Protein AF-T0HPG0-F1 (afdb_monomer_lite)

Secondary structure (DSSP, 8-state):
---HHHHHHHHHHHHHHHHHHHHHHHHHHHHHHTTHHHHHHHT-TTS-SPPPHHHHHHHHHHHHHHH-TT-SEEEEE---TT-SSEEEEEEPPPPTT-SSPPPGGGGEEEE-TTS-B-------HHHHHHHHHHH-TTS-HHHHHHHHHHHHHHHHHHHHHHHHH-TTHHHHHT---TT-THHHHHHHHHHHHHHHHHHHHHHHHHHHHHTHHHH-THHHHHH-SSHHHHHHHHS-PSP-PPP-SSPPPPPPHHHHHHHHHHH-

Sequence (264 aa):
MSGFRQSQSSLHTWSGLIVGWVLFTIFLMGTVSYWRADLNRWMRPELSGPSQPEQAVAGAQAYLRRTAPDARSWFISVPGAHEIGAQLFWQPQPVEGEARPRRRRDTQALVDADGQPLHARDTRGGEFFYRFHFDLHYVPVIWARWFVGFCAMAMLVAIISGVITHKKIFKDFFTFRRGKGQRTWLDGHNATAVLALPFHLMITYTGLVTLMTLYMPWAAVANYEQTDKLFDALFPSAGEVARTGAPAPLVDIVPLMRDASARW

InterPro domains:
  IPR005625 PepSY-associated TM protein [PF03929] (10-235)
  IPR005625 PepSY-associated TM protein [PTHR34219] (1-263)

Foldseek 3Di:
DPDPVNVVVVCCVVVCVVLVVVVVLLVVLVVLLVCQLVQVCVLFVVQDDAADQLLLLQLQVVLCCVPPVQFPDKDWARDDRSHRHIKIFTHRPDDPPPPDRDDRVVGIFGAHSNNDGDDTPDDCGSVVSVCCSQQNPPDHRLVSNVVSLVSLVVLLCVLVVVVVVCPCLVVLLVDQDPDDPPVNVVSVCSVVCVVCSVVSNVVSVVSCVVCVCSVPVVVCVVVDVDNVVVVCVVPPDDDPDPPPPDDDPDDSCSVVVVVVVVVD

pLDDT: mean 84.14, std 9.34, range [50.75, 96.0]

Organism: NCBI:txid1114964

Structure (mmCIF, N/CA/C/O backbone):
data_AF-T0HPG0-F1
#
_entry.id   AF-T0HPG0-F1
#
loop_
_atom_site.group_PDB
_atom_site.id
_atom_site.type_symbol
_atom_site.label_atom_id
_atom_site.label_alt_id
_atom_site.label_comp_id
_atom_site.label_asym_id
_atom_site.label_entity_id
_atom_site.label_seq_id
_atom_site.pdbx_PDB_ins_code
_atom_site.Cartn_x
_atom_site.Cartn_y
_atom_site.Cartn_z
_atom_site.occupancy
_atom_site.B_iso_or_equiv
_atom_site.auth_seq_id
_atom_site.auth_comp_id
_atom_site.auth_asym_id
_atom_site.auth_atom_id
_atom_site.pdbx_PDB_model_num
ATOM 1 N N . MET A 1 1 ? -42.042 1.098 22.648 1.00 50.75 1 MET A N 1
ATOM 2 C CA . MET A 1 1 ? -41.227 1.918 21.725 1.00 50.75 1 MET A CA 1
ATOM 3 C C . MET A 1 1 ? -39.813 1.963 22.281 1.00 50.75 1 MET A C 1
ATOM 5 O O . MET A 1 1 ? -39.629 2.492 23.368 1.00 50.75 1 MET A O 1
ATOM 9 N N . SER A 1 2 ? -38.839 1.327 21.629 1.00 59.84 2 SER A N 1
ATOM 10 C CA . SER A 1 2 ? -37.435 1.410 22.056 1.00 59.84 2 SER A CA 1
ATOM 11 C C . SER A 1 2 ? -36.980 2.871 22.019 1.00 59.84 2 SER A C 1
ATOM 13 O O . SER A 1 2 ? -37.113 3.526 20.986 1.00 59.84 2 SER A O 1
ATOM 15 N N . GLY A 1 3 ? -36.482 3.399 23.138 1.00 84.06 3 GLY A N 1
ATOM 16 C CA . GLY A 1 3 ? -36.039 4.792 23.222 1.00 84.06 3 GLY A CA 1
ATOM 17 C C . GLY A 1 3 ? -34.844 5.071 22.303 1.00 84.06 3 GLY A C 1
ATOM 18 O O . GLY A 1 3 ? -34.018 4.191 22.065 1.00 84.06 3 GLY A O 1
ATOM 19 N N . PHE A 1 4 ? -34.713 6.313 21.826 1.00 85.44 4 PHE A N 1
ATOM 20 C CA . PHE A 1 4 ? -33.643 6.770 20.921 1.00 85.44 4 PHE A CA 1
ATOM 21 C C . PHE A 1 4 ? -32.231 6.308 21.339 1.00 85.44 4 PHE A C 1
ATOM 23 O O . PHE A 1 4 ? -31.435 5.893 20.500 1.00 85.44 4 PHE A O 1
ATOM 30 N N . ARG A 1 5 ? -31.942 6.276 22.649 1.00 82.81 5 ARG A N 1
ATOM 31 C CA . ARG A 1 5 ? -30.661 5.795 23.204 1.00 82.81 5 ARG A CA 1
ATOM 32 C C . ARG A 1 5 ? -30.404 4.306 22.937 1.00 82.81 5 ARG A C 1
ATOM 34 O O . ARG A 1 5 ? -29.275 3.932 22.645 1.00 82.81 5 ARG A O 1
ATOM 41 N N . GLN A 1 6 ? -31.437 3.467 23.008 1.00 82.50 6 GLN A N 1
ATOM 42 C CA . GLN A 1 6 ? -31.329 2.035 22.719 1.00 82.50 6 GLN A CA 1
ATOM 43 C C . GLN A 1 6 ? -31.109 1.796 21.222 1.00 82.50 6 GLN A C 1
ATOM 45 O O . GLN A 1 6 ? -30.279 0.970 20.849 1.00 82.50 6 GLN A O 1
ATOM 50 N N . SER A 1 7 ? -31.786 2.574 20.370 1.00 86.56 7 SER A N 1
ATOM 51 C CA . SER A 1 7 ? -31.564 2.543 18.920 1.00 86.56 7 SER A CA 1
ATOM 52 C C . SER A 1 7 ? -30.138 2.963 18.552 1.00 86.56 7 SER A C 1
ATOM 54 O O . SER A 1 7 ? -29.496 2.283 17.760 1.00 86.56 7 SER A O 1
ATOM 56 N N . GLN A 1 8 ? -29.618 4.040 19.152 1.00 88.50 8 GLN A N 1
ATOM 57 C CA . GLN A 1 8 ? -28.244 4.507 18.931 1.00 88.50 8 GLN A CA 1
ATOM 58 C C . GLN A 1 8 ? -27.197 3.499 19.412 1.00 88.50 8 GLN A C 1
ATOM 60 O O . GLN A 1 8 ? -26.241 3.219 18.696 1.00 88.50 8 GLN A O 1
ATOM 65 N N . SER A 1 9 ? -27.397 2.895 20.588 1.00 85.19 9 SER A N 1
ATOM 66 C CA . SER A 1 9 ? -26.509 1.835 21.078 1.00 85.19 9 SER A CA 1
ATOM 67 C C . SER A 1 9 ? -26.494 0.636 20.132 1.00 85.19 9 SER A C 1
ATOM 69 O O . SER A 1 9 ? -25.424 0.132 19.815 1.00 85.19 9 SER A O 1
ATOM 71 N N . SER A 1 10 ? -27.665 0.200 19.662 1.00 89.19 10 SER A N 1
ATOM 72 C CA . SER A 1 10 ? -27.771 -0.909 18.711 1.00 89.19 10 SER A CA 1
ATOM 73 C C . SER A 1 10 ? -27.059 -0.579 17.397 1.00 89.19 10 SER A C 1
ATOM 75 O O . SER A 1 10 ? -26.220 -1.350 16.936 1.00 89.19 10 SER A O 1
ATOM 77 N N . LEU A 1 11 ? -27.316 0.606 16.834 1.00 88.94 11 LEU A N 1
ATOM 78 C CA . LEU A 1 11 ? -26.686 1.059 15.595 1.00 88.94 11 LEU A CA 1
ATOM 79 C C . LEU A 1 11 ? -25.165 1.151 15.732 1.00 88.94 11 LEU A C 1
ATOM 81 O O . LEU A 1 11 ? -24.453 0.715 14.833 1.00 88.94 11 LEU A O 1
ATOM 85 N N . HIS A 1 12 ? -24.653 1.658 16.853 1.00 85.81 12 HIS A N 1
ATOM 86 C CA . HIS A 1 12 ? -23.216 1.713 17.113 1.00 85.81 12 HIS A CA 1
ATOM 87 C C . HIS A 1 12 ? -22.597 0.312 17.207 1.00 85.81 12 HIS A C 1
ATOM 89 O O . HIS A 1 12 ? -21.578 0.051 16.575 1.00 85.81 12 HIS A O 1
ATOM 95 N N . THR A 1 13 ? -23.233 -0.614 17.933 1.00 87.31 13 THR A N 1
ATOM 96 C CA . THR A 1 13 ? -22.741 -1.992 18.055 1.00 87.31 13 THR A CA 1
ATOM 97 C C . THR A 1 13 ? -22.718 -2.703 16.704 1.00 87.31 13 THR A C 1
ATOM 99 O O . THR A 1 13 ? -21.700 -3.288 16.346 1.00 87.31 13 THR A O 1
ATOM 102 N N . TRP A 1 14 ? -23.800 -2.631 15.928 1.00 92.06 14 TRP A N 1
ATOM 103 C CA . TRP A 1 14 ? -23.877 -3.307 14.632 1.00 92.06 14 TRP A CA 1
ATOM 104 C C . TRP A 1 14 ? -22.996 -2.653 13.569 1.00 92.06 14 TRP A C 1
ATOM 106 O O . TRP A 1 14 ? -22.331 -3.366 12.821 1.00 92.06 14 TRP A O 1
ATOM 116 N N . SER A 1 15 ? -22.934 -1.319 13.520 1.00 88.81 15 SER A N 1
ATOM 117 C CA . SER A 1 15 ? -22.044 -0.627 12.579 1.00 88.81 15 SER A CA 1
ATOM 118 C C . SER A 1 15 ? -20.576 -0.900 12.902 1.00 88.81 15 SER A C 1
ATOM 120 O O . SER A 1 15 ? -19.822 -1.266 12.003 1.00 88.81 15 SER A O 1
ATOM 122 N N . GLY A 1 16 ? -20.187 -0.840 14.180 1.00 88.00 16 GLY A N 1
ATOM 123 C CA . GLY A 1 16 ? -18.846 -1.205 14.633 1.00 88.00 16 GLY A CA 1
ATOM 124 C C . GLY A 1 16 ? -18.500 -2.665 14.343 1.00 88.00 16 GLY A C 1
ATOM 125 O O . GLY A 1 16 ? -17.393 -2.946 13.895 1.00 88.00 16 GLY A O 1
ATOM 126 N N . LEU A 1 17 ? -19.447 -3.592 14.523 1.00 91.88 17 LEU A N 1
ATOM 127 C CA . LEU A 1 17 ? -19.239 -5.011 14.229 1.00 91.88 17 LEU A CA 1
ATOM 128 C C . LEU A 1 17 ? -19.023 -5.259 12.731 1.00 91.88 17 LEU A C 1
ATOM 130 O O . LEU A 1 17 ? -18.061 -5.923 12.356 1.00 91.88 17 LEU A O 1
ATOM 134 N N . ILE A 1 18 ? -19.890 -4.717 11.872 1.00 93.12 18 ILE A N 1
ATOM 135 C CA . ILE A 1 18 ? -19.805 -4.911 10.416 1.00 93.12 18 ILE A CA 1
ATOM 136 C C . ILE A 1 18 ? -18.529 -4.269 9.865 1.00 93.12 18 ILE A C 1
ATOM 138 O O . ILE A 1 18 ? -17.749 -4.935 9.184 1.00 93.12 18 ILE A O 1
ATOM 142 N N . VAL A 1 19 ? -18.283 -2.996 10.189 1.00 93.25 19 VAL A N 1
ATOM 143 C CA . VAL A 1 19 ? -17.078 -2.282 9.742 1.00 93.25 19 VAL A CA 1
ATOM 144 C C . VAL A 1 19 ? -15.823 -2.938 10.320 1.00 93.25 19 VAL A C 1
ATOM 146 O O . VAL A 1 19 ? -14.837 -3.099 9.607 1.00 93.25 19 VAL A O 1
ATOM 149 N N . GLY A 1 20 ? -15.873 -3.396 11.572 1.00 92.94 20 GLY A N 1
ATOM 150 C CA . GLY A 1 20 ? -14.789 -4.129 12.219 1.00 92.94 20 GLY A CA 1
ATOM 151 C C . GLY A 1 20 ? -14.420 -5.424 11.494 1.00 92.94 20 GLY A C 1
ATOM 152 O O . GLY A 1 20 ? -13.238 -5.673 11.282 1.00 92.94 20 GLY A O 1
ATOM 153 N N . TRP A 1 21 ? -15.396 -6.218 11.043 1.00 94.44 21 TRP A N 1
ATOM 154 C CA . TRP A 1 21 ? -15.135 -7.437 10.260 1.00 94.44 21 TRP A CA 1
ATOM 155 C C . TRP A 1 21 ? -14.518 -7.152 8.891 1.00 94.44 21 TRP A C 1
ATOM 157 O O . TRP A 1 21 ? -13.625 -7.877 8.438 1.00 94.44 21 TRP A O 1
ATOM 167 N N . VAL A 1 22 ? -14.967 -6.080 8.241 1.00 93.75 22 VAL A N 1
ATOM 168 C CA . VAL A 1 22 ? -14.393 -5.621 6.973 1.00 93.75 22 VAL A CA 1
ATOM 169 C C . VAL A 1 22 ? -12.937 -5.201 7.178 1.00 93.75 22 VAL A C 1
ATOM 171 O O . VAL A 1 22 ? -12.054 -5.721 6.498 1.00 93.75 22 VAL A O 1
ATOM 174 N N . LEU A 1 23 ? -12.670 -4.337 8.162 1.00 93.56 23 LEU A N 1
ATOM 175 C CA . LEU A 1 23 ? -11.321 -3.888 8.515 1.00 93.56 23 LEU A CA 1
ATOM 176 C C . LEU A 1 23 ? -10.417 -5.050 8.922 1.00 93.56 23 LEU A C 1
ATOM 178 O O . LEU A 1 23 ? -9.278 -5.115 8.476 1.00 93.56 23 LEU A O 1
ATOM 182 N N . PHE A 1 24 ? -10.925 -6.000 9.708 1.00 93.94 24 PHE A N 1
ATOM 183 C CA . PHE A 1 24 ? -10.192 -7.210 10.071 1.00 93.94 24 PHE A CA 1
ATOM 184 C C . PHE A 1 24 ? -9.755 -7.991 8.831 1.00 93.94 24 PHE A C 1
ATOM 186 O O . PHE A 1 24 ? -8.587 -8.349 8.714 1.00 93.94 24 PHE A O 1
ATOM 193 N N . THR A 1 25 ? -10.667 -8.213 7.882 1.00 94.81 25 THR A N 1
ATOM 194 C CA . THR A 1 25 ? -10.351 -8.922 6.636 1.00 94.81 25 THR A CA 1
ATOM 195 C C . THR A 1 25 ? -9.308 -8.155 5.827 1.00 94.81 25 THR A C 1
ATOM 197 O O . THR A 1 25 ? -8.333 -8.741 5.366 1.00 94.81 25 THR A O 1
ATOM 200 N N . ILE A 1 26 ? -9.471 -6.839 5.689 1.00 94.38 26 ILE A N 1
ATOM 201 C CA . ILE A 1 26 ? -8.524 -5.970 4.982 1.00 94.38 26 ILE A CA 1
ATOM 202 C C . ILE A 1 26 ? -7.138 -6.050 5.621 1.00 94.38 26 ILE A C 1
ATOM 204 O O . ILE A 1 26 ? -6.158 -6.289 4.916 1.00 94.38 26 ILE A O 1
ATOM 208 N N . PHE A 1 27 ? -7.041 -5.904 6.942 1.00 94.12 27 PHE A N 1
ATOM 209 C CA . PHE A 1 27 ? -5.765 -5.973 7.645 1.00 94.12 27 PHE A CA 1
ATOM 210 C C . PHE A 1 27 ? -5.146 -7.357 7.579 1.00 94.12 27 PHE A C 1
ATOM 212 O O . PHE A 1 27 ? -3.958 -7.444 7.309 1.00 94.12 27 PHE A O 1
ATOM 219 N N . LEU A 1 28 ? -5.928 -8.427 7.718 1.00 95.25 28 LEU A N 1
ATOM 220 C CA . LEU A 1 28 ? -5.433 -9.792 7.563 1.00 95.25 28 LEU A CA 1
ATOM 221 C C . LEU A 1 28 ? -4.795 -9.994 6.182 1.00 95.25 28 LEU A C 1
ATOM 223 O O . LEU A 1 28 ? -3.674 -10.485 6.079 1.00 95.25 28 LEU A O 1
ATOM 227 N N . MET A 1 29 ? -5.476 -9.562 5.121 1.00 95.38 29 MET A N 1
ATOM 228 C CA . MET A 1 29 ? -4.980 -9.677 3.745 1.00 95.38 29 MET A CA 1
ATOM 229 C C . MET A 1 29 ? -3.747 -8.790 3.519 1.00 95.38 29 MET A C 1
ATOM 231 O O . MET A 1 29 ? -2.791 -9.212 2.869 1.00 95.38 29 MET A O 1
ATOM 235 N N . GLY A 1 30 ? -3.725 -7.602 4.127 1.00 93.38 30 GLY A N 1
ATOM 236 C CA . GLY A 1 30 ? -2.562 -6.713 4.146 1.00 93.38 30 GLY A CA 1
ATOM 237 C C . GLY A 1 30 ? -1.364 -7.326 4.873 1.00 93.38 30 GLY A C 1
ATOM 238 O O . GLY A 1 30 ? -0.253 -7.302 4.352 1.00 93.38 30 GLY A O 1
ATOM 239 N N . THR A 1 31 ? -1.573 -7.960 6.026 1.00 94.31 31 THR A N 1
ATOM 240 C CA . THR A 1 31 ? -0.525 -8.670 6.768 1.00 94.31 31 THR A CA 1
ATOM 241 C C . THR A 1 31 ? 0.054 -9.806 5.933 1.00 94.31 31 THR A C 1
ATOM 243 O O . THR A 1 31 ? 1.268 -9.900 5.797 1.00 94.31 31 THR A O 1
ATOM 246 N N . VAL A 1 32 ? -0.787 -10.620 5.289 1.00 95.44 32 VAL A N 1
ATOM 247 C CA . VAL A 1 32 ? -0.322 -11.696 4.396 1.00 95.44 32 VAL A CA 1
ATOM 248 C C . VAL A 1 32 ? 0.476 -11.136 3.210 1.00 95.44 32 VAL A C 1
ATOM 250 O O . VAL A 1 32 ? 1.426 -11.770 2.752 1.00 95.44 32 VAL A O 1
ATOM 253 N N . SER A 1 33 ? 0.155 -9.924 2.743 1.00 92.81 33 SER A N 1
ATOM 254 C CA . SER A 1 33 ? 0.856 -9.289 1.621 1.00 92.81 33 SER A CA 1
ATOM 255 C C . SER A 1 33 ? 2.328 -8.948 1.892 1.00 92.81 33 SER A C 1
ATOM 257 O O . SER A 1 33 ? 3.080 -8.785 0.931 1.00 92.81 33 SER A O 1
ATOM 259 N N . TYR A 1 34 ? 2.783 -8.927 3.152 1.00 91.31 34 TYR A N 1
ATOM 260 C CA . TYR A 1 34 ? 4.215 -8.803 3.465 1.00 91.31 34 TYR A CA 1
ATOM 261 C C . TYR A 1 34 ? 5.039 -9.965 2.896 1.00 91.31 34 TYR A C 1
ATOM 263 O O . TYR A 1 34 ? 6.164 -9.757 2.456 1.00 91.31 34 TYR A O 1
ATOM 271 N N . TRP A 1 35 ? 4.453 -11.163 2.806 1.00 91.69 35 TRP A N 1
ATOM 272 C CA . TRP A 1 35 ? 5.071 -12.345 2.193 1.00 91.69 35 TRP A CA 1
ATOM 273 C C . TRP A 1 35 ? 4.703 -12.498 0.715 1.00 91.69 35 TRP A C 1
ATOM 275 O O . TRP A 1 35 ? 4.731 -13.599 0.172 1.00 91.69 35 TRP A O 1
ATOM 285 N N . ARG A 1 36 ? 4.324 -11.411 0.028 1.00 90.19 36 ARG A N 1
ATOM 286 C CA . ARG A 1 36 ? 3.871 -11.461 -1.372 1.00 90.19 36 ARG A CA 1
ATOM 287 C C . ARG A 1 36 ? 4.875 -12.164 -2.288 1.00 90.19 36 ARG A C 1
ATOM 289 O O . ARG A 1 36 ? 4.462 -13.001 -3.089 1.00 90.19 36 ARG A O 1
ATOM 296 N N . ALA A 1 37 ? 6.161 -11.830 -2.181 1.00 84.69 37 ALA A N 1
ATOM 297 C CA . ALA A 1 37 ? 7.214 -12.432 -3.001 1.00 84.69 37 ALA A CA 1
ATOM 298 C C . ALA A 1 37 ? 7.383 -13.929 -2.694 1.00 84.69 37 ALA A C 1
ATOM 300 O O . ALA A 1 37 ? 7.370 -14.749 -3.613 1.00 84.69 37 ALA A O 1
ATOM 301 N N . ASP A 1 38 ? 7.425 -14.294 -1.412 1.00 88.12 38 ASP A N 1
ATOM 302 C CA . ASP A 1 38 ? 7.561 -15.686 -0.977 1.00 88.12 38 ASP A CA 1
ATOM 303 C C . ASP A 1 38 ? 6.355 -16.538 -1.375 1.00 88.12 38 ASP A C 1
ATOM 305 O O . ASP A 1 38 ? 6.520 -17.655 -1.857 1.00 88.12 38 ASP A O 1
ATOM 309 N N . LEU A 1 39 ? 5.137 -16.004 -1.254 1.00 90.25 39 LEU A N 1
ATOM 310 C CA . LEU A 1 39 ? 3.911 -16.671 -1.695 1.00 90.25 39 LEU A CA 1
ATOM 311 C C . LEU A 1 39 ? 3.882 -16.844 -3.216 1.00 90.25 39 LEU A C 1
ATOM 313 O O . LEU A 1 39 ? 3.484 -17.899 -3.710 1.00 90.25 39 LEU A O 1
ATOM 317 N N . ASN A 1 40 ? 4.329 -15.836 -3.972 1.00 87.25 40 ASN A N 1
ATOM 318 C CA . ASN A 1 40 ? 4.472 -15.949 -5.424 1.00 87.25 40 ASN A CA 1
ATOM 319 C C . ASN A 1 40 ? 5.466 -17.053 -5.805 1.00 87.25 40 ASN A C 1
ATOM 321 O O . ASN A 1 40 ? 5.181 -17.834 -6.713 1.00 87.25 40 ASN A O 1
ATOM 325 N N . ARG A 1 41 ? 6.600 -17.137 -5.102 1.00 84.69 41 ARG A N 1
ATOM 326 C CA . ARG A 1 41 ? 7.613 -18.180 -5.293 1.00 84.69 41 ARG A CA 1
ATOM 327 C C . ARG A 1 41 ? 7.091 -19.560 -4.910 1.00 84.69 41 ARG A C 1
ATOM 329 O O . ARG A 1 41 ? 7.229 -20.497 -5.688 1.00 84.69 41 ARG A O 1
ATOM 336 N N . TRP A 1 42 ? 6.456 -19.683 -3.749 1.00 88.12 42 TRP A N 1
ATOM 337 C CA . TRP A 1 42 ? 5.881 -20.938 -3.266 1.00 88.12 42 TRP A CA 1
ATOM 338 C C . TRP A 1 42 ? 4.848 -21.506 -4.246 1.00 88.12 42 TRP A C 1
ATOM 340 O O . TRP A 1 42 ? 4.812 -22.710 -4.484 1.00 88.12 42 TRP A O 1
ATOM 350 N N . MET A 1 43 ? 4.059 -20.640 -4.887 1.00 89.00 43 MET A N 1
ATOM 351 C CA . MET A 1 43 ? 3.082 -21.048 -5.899 1.00 89.00 43 MET A CA 1
ATOM 352 C C . MET A 1 43 ? 3.671 -21.279 -7.300 1.00 89.00 43 MET A C 1
ATOM 354 O O . MET A 1 43 ? 2.919 -21.644 -8.204 1.00 89.00 43 MET A O 1
ATOM 358 N N . ARG A 1 44 ? 4.978 -21.074 -7.503 1.00 87.19 44 ARG A N 1
ATOM 359 C CA . ARG A 1 44 ? 5.691 -21.282 -8.776 1.00 87.19 44 ARG A CA 1
ATOM 360 C C . ARG A 1 44 ? 6.963 -22.115 -8.555 1.00 87.19 44 ARG A C 1
ATOM 362 O O . ARG A 1 44 ? 8.061 -21.623 -8.815 1.00 87.19 44 ARG A O 1
ATOM 369 N N . PRO A 1 45 ? 6.838 -23.366 -8.073 1.00 85.06 45 PRO A N 1
ATOM 370 C CA . PRO A 1 45 ? 7.990 -24.217 -7.770 1.00 85.06 45 PRO A CA 1
ATOM 371 C C . PRO A 1 45 ? 8.839 -24.561 -9.002 1.00 85.06 45 PRO A C 1
ATOM 373 O O . PRO A 1 45 ? 10.000 -24.919 -8.851 1.00 85.06 45 PRO A O 1
ATOM 376 N N . GLU A 1 46 ? 8.284 -24.450 -10.214 1.00 83.00 46 GLU A N 1
ATOM 377 C CA . GLU A 1 46 ? 9.014 -24.633 -11.474 1.00 83.00 46 GLU A CA 1
ATOM 378 C C . GLU A 1 46 ? 10.114 -23.585 -11.718 1.00 83.00 46 GLU A C 1
ATOM 380 O O . GLU A 1 46 ? 11.028 -23.824 -12.504 1.00 83.00 46 GLU A O 1
ATOM 385 N N . LEU A 1 47 ? 10.046 -22.433 -11.046 1.00 80.50 47 LEU A N 1
ATOM 386 C CA . LEU A 1 47 ? 11.047 -21.382 -11.160 1.00 80.50 47 LEU A CA 1
ATOM 387 C C . LEU A 1 47 ? 12.147 -21.608 -10.110 1.00 80.50 47 LEU A C 1
ATOM 389 O O . LEU A 1 47 ? 11.880 -21.608 -8.907 1.00 80.50 47 LEU A O 1
ATOM 393 N N . SER A 1 48 ? 13.389 -21.803 -10.556 1.00 70.81 48 SER A N 1
ATOM 394 C CA . SER A 1 48 ? 14.497 -22.214 -9.685 1.00 70.81 48 SER A CA 1
ATOM 395 C C . SER A 1 48 ? 15.467 -21.075 -9.363 1.00 70.81 48 SER A C 1
ATOM 397 O O . SER A 1 48 ? 15.995 -20.447 -10.269 1.00 70.81 48 SER A O 1
ATOM 399 N N . GLY A 1 49 ? 15.753 -20.905 -8.063 1.00 65.50 49 GLY A N 1
ATOM 400 C CA . GLY A 1 49 ? 16.861 -20.112 -7.506 1.00 65.50 49 GLY A CA 1
ATOM 401 C C . GLY A 1 49 ? 16.681 -18.583 -7.535 1.00 65.50 49 GLY A C 1
ATOM 402 O O . GLY A 1 49 ? 16.130 -18.048 -8.488 1.00 65.50 49 GLY A O 1
ATOM 403 N N . PRO A 1 50 ? 17.124 -17.838 -6.504 1.00 62.25 50 PRO A N 1
ATOM 404 C CA . PRO A 1 50 ? 17.255 -16.391 -6.632 1.00 62.25 50 PRO A CA 1
ATOM 405 C C . PRO A 1 50 ? 18.324 -16.080 -7.685 1.00 62.25 50 PRO A C 1
ATOM 407 O O . PRO A 1 50 ? 19.430 -16.624 -7.635 1.00 62.25 50 PRO A O 1
ATOM 410 N N . SER A 1 51 ? 18.000 -15.210 -8.637 1.00 68.69 51 SER A N 1
ATOM 411 C CA . SER A 1 51 ? 18.986 -14.746 -9.612 1.00 68.69 51 SER A CA 1
ATOM 412 C C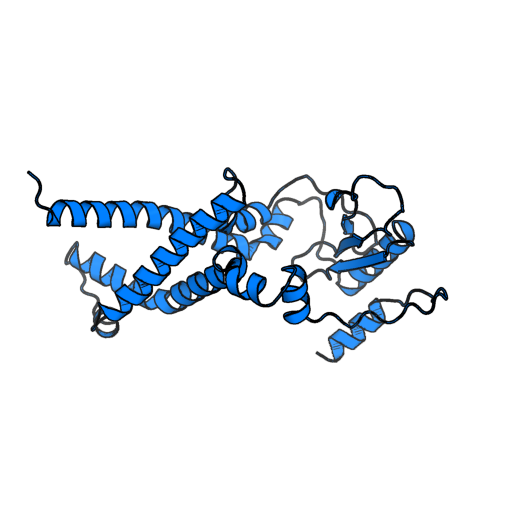 . SER A 1 51 ? 19.952 -13.772 -8.938 1.00 68.69 51 SER A C 1
ATOM 414 O O . SER A 1 51 ? 19.515 -12.887 -8.201 1.00 68.69 51 SER A O 1
ATOM 416 N N . GLN A 1 52 ? 21.257 -13.879 -9.209 1.00 81.31 52 GLN A N 1
ATOM 417 C CA . GLN A 1 52 ? 22.177 -12.806 -8.825 1.00 81.31 52 GLN A CA 1
ATOM 418 C C . GLN A 1 52 ? 21.750 -11.517 -9.551 1.00 81.31 52 GLN A C 1
ATOM 420 O O . GLN A 1 52 ? 21.589 -11.565 -10.775 1.00 81.31 52 GLN A O 1
ATOM 425 N N . PRO A 1 53 ? 21.566 -10.377 -8.854 1.00 84.38 53 PRO A N 1
ATOM 426 C CA . PRO A 1 53 ? 21.002 -9.166 -9.454 1.00 84.38 53 PRO A CA 1
ATOM 427 C C . PRO A 1 53 ? 21.725 -8.710 -10.724 1.00 84.38 53 PRO A C 1
ATOM 429 O O . PRO A 1 53 ? 21.084 -8.395 -11.722 1.00 84.38 53 PRO A O 1
ATOM 432 N N . GLU A 1 54 ? 23.060 -8.740 -10.721 1.00 87.12 54 GLU A N 1
ATOM 433 C CA . GLU A 1 54 ? 23.876 -8.362 -11.882 1.00 87.12 54 GLU A CA 1
ATOM 434 C C . GLU A 1 54 ? 23.637 -9.265 -13.087 1.00 87.12 54 GLU A C 1
ATOM 436 O O . GLU A 1 54 ? 23.459 -8.780 -14.204 1.00 87.12 54 GLU A O 1
ATOM 441 N N . GLN A 1 55 ? 23.591 -10.576 -12.856 1.00 87.06 55 GLN A N 1
ATOM 442 C CA . GLN A 1 55 ? 23.377 -11.552 -13.914 1.00 87.06 55 GLN A CA 1
ATOM 443 C C . GLN A 1 55 ? 21.956 -11.434 -14.480 1.00 87.06 55 GLN A C 1
ATOM 445 O O . GLN A 1 55 ? 21.780 -11.401 -15.693 1.00 87.06 55 GLN A O 1
ATOM 450 N N . ALA A 1 56 ? 20.954 -11.249 -13.615 1.00 87.62 56 ALA A N 1
ATOM 451 C CA . ALA A 1 56 ? 19.572 -11.003 -14.022 1.00 87.62 56 ALA A CA 1
ATOM 452 C C . ALA A 1 56 ? 19.422 -9.747 -14.884 1.00 87.62 56 ALA A C 1
ATOM 454 O O . ALA A 1 56 ? 18.712 -9.767 -15.886 1.00 87.62 56 ALA A O 1
ATOM 455 N N . VAL A 1 57 ? 20.102 -8.656 -14.523 1.00 89.81 57 VAL A N 1
ATOM 456 C CA . VAL A 1 57 ? 20.079 -7.411 -15.303 1.00 89.81 57 VAL A CA 1
ATOM 457 C C . VAL A 1 57 ? 20.793 -7.586 -16.645 1.00 89.81 57 VAL A C 1
ATOM 459 O O . VAL A 1 57 ? 20.284 -7.116 -17.664 1.00 89.81 57 VAL A O 1
ATOM 462 N N . ALA A 1 58 ? 21.918 -8.303 -16.680 1.00 90.50 58 ALA A N 1
ATOM 463 C CA . ALA A 1 58 ? 22.611 -8.628 -17.926 1.00 90.50 58 ALA A CA 1
ATOM 464 C C . ALA A 1 58 ? 21.721 -9.458 -18.870 1.00 90.50 58 ALA A C 1
ATOM 466 O O . ALA A 1 58 ? 21.546 -9.105 -20.041 1.00 90.50 58 ALA A O 1
ATOM 467 N N . GLY A 1 59 ? 21.107 -10.526 -18.349 1.00 89.94 59 GLY A N 1
ATOM 468 C CA . GLY A 1 59 ? 20.175 -11.385 -19.078 1.00 89.94 59 GLY A CA 1
ATOM 469 C C . GLY A 1 59 ? 18.956 -10.612 -19.583 1.00 89.94 59 GLY A C 1
ATOM 470 O O . GLY A 1 59 ? 18.606 -10.697 -20.762 1.00 89.94 59 GLY A O 1
ATOM 471 N N . ALA A 1 60 ? 18.367 -9.773 -18.729 1.00 91.25 60 ALA A N 1
ATOM 472 C CA . ALA A 1 60 ? 17.269 -8.875 -19.072 1.00 91.25 60 ALA A CA 1
ATOM 473 C C . ALA A 1 60 ? 17.618 -7.918 -20.217 1.00 91.25 60 ALA A C 1
ATOM 475 O O . ALA A 1 60 ? 16.852 -7.784 -21.177 1.00 91.25 60 ALA A O 1
ATOM 476 N N . GLN A 1 61 ? 18.783 -7.269 -20.148 1.00 92.50 61 GLN A N 1
ATOM 477 C CA . GLN A 1 61 ? 19.242 -6.369 -21.200 1.00 92.50 61 GLN A CA 1
ATOM 478 C C . GLN A 1 61 ? 19.447 -7.127 -22.518 1.00 92.50 61 GLN A C 1
ATOM 480 O O . GLN A 1 61 ? 19.035 -6.649 -23.576 1.00 92.50 61 GLN A O 1
ATOM 485 N N . ALA A 1 62 ? 20.041 -8.320 -22.470 1.00 91.75 62 ALA A N 1
ATOM 486 C CA . ALA A 1 62 ? 20.246 -9.155 -23.648 1.00 91.75 62 ALA A CA 1
ATOM 487 C C . ALA A 1 62 ? 18.916 -9.638 -24.261 1.00 91.75 62 ALA A C 1
ATOM 489 O O . ALA A 1 62 ? 18.773 -9.651 -25.485 1.00 91.75 62 ALA A O 1
ATOM 490 N N . TYR A 1 63 ? 17.927 -9.986 -23.434 1.00 91.94 63 TYR A N 1
ATOM 491 C CA . TYR A 1 63 ? 16.575 -10.338 -23.873 1.00 91.94 63 TYR A CA 1
ATOM 492 C C . TYR A 1 63 ? 15.879 -9.167 -24.578 1.00 91.94 63 TYR A C 1
ATOM 494 O O . TYR A 1 63 ? 15.332 -9.337 -25.670 1.00 91.94 63 TYR A O 1
ATOM 502 N N . LEU A 1 64 ? 15.934 -7.965 -23.998 1.00 91.69 64 LEU A N 1
ATOM 503 C CA . LEU A 1 64 ? 15.295 -6.771 -24.559 1.00 91.69 64 LEU A CA 1
ATOM 504 C C . LEU A 1 64 ? 15.951 -6.313 -25.863 1.00 91.69 64 LEU A C 1
ATOM 506 O O . LEU A 1 64 ? 15.237 -5.971 -26.802 1.00 91.69 64 LEU A O 1
ATOM 510 N N . ARG A 1 65 ? 17.283 -6.410 -25.973 1.00 91.50 65 ARG A N 1
ATOM 511 C CA . ARG A 1 65 ? 18.009 -6.167 -27.235 1.00 91.50 65 ARG A CA 1
ATOM 512 C C . ARG A 1 65 ? 17.515 -7.059 -28.376 1.00 91.50 65 ARG A C 1
ATOM 514 O O . ARG A 1 65 ? 17.501 -6.618 -29.517 1.00 91.50 65 ARG A O 1
ATOM 521 N N . ARG A 1 66 ? 17.125 -8.302 -28.079 1.00 91.12 66 ARG A N 1
ATOM 522 C CA . ARG A 1 66 ? 16.617 -9.262 -29.074 1.00 91.12 66 ARG A CA 1
ATOM 523 C C . ARG A 1 66 ? 15.128 -9.086 -29.366 1.00 91.12 66 ARG A C 1
ATOM 525 O O . ARG A 1 66 ? 14.714 -9.228 -30.509 1.00 91.12 66 ARG A O 1
ATOM 532 N N . THR A 1 67 ? 14.334 -8.796 -28.338 1.00 89.50 67 THR A N 1
ATOM 533 C CA . THR A 1 67 ? 12.864 -8.835 -28.416 1.00 89.50 67 THR A CA 1
ATOM 534 C C . THR A 1 67 ? 12.253 -7.485 -28.779 1.00 89.50 67 THR A C 1
ATOM 536 O O . THR A 1 67 ? 11.247 -7.429 -29.481 1.00 89.50 67 THR A O 1
ATOM 539 N N . ALA A 1 68 ? 12.832 -6.392 -28.283 1.00 88.62 68 ALA A N 1
ATOM 540 C CA . ALA A 1 68 ? 12.280 -5.049 -28.421 1.00 88.62 68 ALA A CA 1
ATOM 541 C C . ALA A 1 68 ? 13.379 -3.978 -28.613 1.00 88.62 68 ALA A C 1
ATOM 543 O O . ALA A 1 68 ? 13.397 -2.999 -27.858 1.00 88.62 68 ALA A O 1
ATOM 544 N N . PRO A 1 69 ? 14.284 -4.136 -29.607 1.00 86.06 69 PRO A N 1
ATOM 545 C CA . PRO A 1 69 ? 15.369 -3.181 -29.865 1.00 86.06 69 PRO A CA 1
ATOM 546 C C . PRO A 1 69 ? 14.858 -1.767 -30.161 1.00 86.06 69 PRO A C 1
ATOM 548 O O . PRO A 1 69 ? 15.459 -0.794 -29.718 1.00 86.06 69 PRO A O 1
ATOM 551 N N . ASP A 1 70 ? 13.714 -1.661 -30.840 1.00 84.25 70 ASP A N 1
ATOM 552 C CA . ASP A 1 70 ? 13.148 -0.388 -31.294 1.00 84.25 70 ASP A CA 1
ATOM 553 C C . ASP A 1 70 ? 12.151 0.229 -30.301 1.00 84.25 70 ASP A C 1
ATOM 555 O O . ASP A 1 70 ? 11.451 1.188 -30.633 1.00 84.25 70 ASP A O 1
ATOM 559 N N . ALA A 1 71 ? 12.029 -0.315 -29.086 1.00 85.25 71 ALA A N 1
ATOM 560 C CA . ALA A 1 71 ? 11.131 0.237 -28.075 1.00 85.25 71 ALA A CA 1
ATOM 561 C C . ALA A 1 71 ? 11.551 1.660 -27.664 1.00 85.25 71 ALA A C 1
ATOM 563 O O . ALA A 1 71 ? 12.732 1.991 -27.608 1.00 85.25 71 ALA A O 1
ATOM 564 N N . ARG A 1 72 ? 10.571 2.503 -27.316 1.00 84.06 72 ARG A N 1
ATOM 565 C CA . ARG A 1 72 ? 10.815 3.867 -26.820 1.00 84.06 72 ARG A CA 1
ATOM 566 C C . ARG A 1 72 ? 11.583 3.851 -25.499 1.00 84.06 72 ARG A C 1
ATOM 568 O O . ARG A 1 72 ? 12.426 4.717 -25.281 1.00 84.06 72 ARG A O 1
ATOM 575 N N . SER A 1 73 ? 11.239 2.926 -24.607 1.00 84.81 73 SER A N 1
ATOM 576 C CA . SER A 1 73 ? 11.844 2.809 -23.281 1.00 84.81 73 SER A CA 1
ATOM 577 C C . SER A 1 73 ? 11.759 1.381 -22.752 1.00 84.81 73 SER A C 1
ATOM 579 O O . SER A 1 73 ? 10.814 0.639 -23.044 1.00 84.81 73 SER A O 1
ATOM 581 N N . TRP A 1 74 ? 12.760 1.007 -21.957 1.00 90.50 74 TRP A N 1
ATOM 582 C CA . TRP A 1 74 ? 12.819 -0.252 -21.226 1.00 90.50 74 TRP A CA 1
ATOM 583 C C . TRP A 1 74 ? 12.803 0.021 -19.729 1.00 90.50 74 TRP A C 1
ATOM 585 O O . TRP A 1 74 ? 13.500 0.907 -19.242 1.00 90.50 74 TRP A O 1
ATOM 595 N N . PHE A 1 75 ? 12.047 -0.788 -19.003 1.00 89.88 75 PHE A N 1
ATOM 596 C CA . PHE A 1 75 ? 11.982 -0.792 -17.553 1.00 89.88 75 PHE A CA 1
ATOM 597 C C . PHE A 1 75 ? 12.406 -2.177 -17.077 1.00 89.88 75 PHE A C 1
ATOM 599 O O . PHE A 1 75 ? 11.762 -3.179 -17.398 1.00 89.88 75 PHE A O 1
ATOM 606 N N . ILE A 1 76 ? 13.509 -2.226 -16.334 1.00 90.62 76 ILE A N 1
ATOM 607 C CA . ILE A 1 76 ? 14.073 -3.452 -15.768 1.00 90.62 76 ILE A CA 1
ATOM 608 C C . ILE A 1 76 ? 13.987 -3.322 -14.253 1.00 90.62 76 ILE A C 1
ATOM 610 O O . ILE A 1 76 ? 14.652 -2.473 -13.662 1.00 90.62 76 ILE A O 1
ATOM 614 N N . SER A 1 77 ? 13.158 -4.150 -13.624 1.00 89.00 77 SER A N 1
ATOM 615 C CA . SER A 1 77 ? 13.127 -4.262 -12.169 1.00 89.00 77 SER A CA 1
ATOM 616 C C . SER A 1 77 ? 14.247 -5.196 -11.726 1.00 89.00 77 SER A C 1
ATOM 618 O O . SER A 1 77 ? 14.215 -6.390 -12.036 1.00 89.00 77 SER A O 1
ATOM 620 N N . VAL A 1 78 ? 15.231 -4.652 -11.010 1.00 87.19 78 VAL A N 1
ATOM 621 C CA . VAL A 1 78 ? 16.331 -5.436 -10.436 1.00 87.19 78 VAL A CA 1
ATOM 622 C C . VAL A 1 78 ? 15.749 -6.401 -9.400 1.00 87.19 78 VAL A C 1
ATOM 624 O O . VAL A 1 78 ? 15.048 -5.932 -8.501 1.00 87.19 78 VAL A O 1
ATOM 627 N N . PRO A 1 79 ? 15.998 -7.720 -9.509 1.00 84.19 79 PRO A N 1
ATOM 628 C CA . PRO A 1 79 ? 15.416 -8.667 -8.576 1.00 84.19 79 PRO A CA 1
ATOM 629 C C . PRO A 1 79 ? 16.025 -8.521 -7.180 1.00 84.19 79 PRO A C 1
ATOM 631 O O . PRO A 1 79 ? 17.246 -8.457 -7.019 1.00 84.19 79 PRO A O 1
ATOM 634 N N . GLY A 1 80 ? 15.167 -8.501 -6.162 1.00 80.06 80 GLY A N 1
ATOM 635 C CA . GLY A 1 80 ? 15.578 -8.601 -4.762 1.00 80.06 80 GLY A CA 1
ATOM 636 C C . GLY A 1 80 ? 15.918 -10.036 -4.337 1.00 80.06 80 GLY A C 1
ATOM 637 O O . GLY A 1 80 ? 15.735 -10.992 -5.086 1.00 80.06 80 GLY A O 1
ATOM 638 N N . ALA A 1 81 ? 16.329 -10.216 -3.076 1.00 74.31 81 ALA A N 1
ATOM 639 C CA . ALA A 1 81 ? 16.719 -11.524 -2.520 1.00 74.31 81 ALA A CA 1
ATOM 640 C C . ALA A 1 81 ? 15.622 -12.614 -2.572 1.00 74.31 81 ALA A C 1
ATOM 642 O O . ALA A 1 81 ? 15.916 -13.803 -2.459 1.00 74.31 81 ALA A O 1
ATOM 643 N N . HIS A 1 82 ? 14.360 -12.209 -2.730 1.00 73.75 82 HIS A N 1
ATOM 644 C CA . HIS A 1 82 ? 13.193 -13.096 -2.727 1.00 73.75 82 HIS A CA 1
ATOM 645 C C . HIS A 1 82 ? 12.593 -13.297 -4.128 1.00 73.75 82 HIS A C 1
ATOM 647 O O . HIS A 1 82 ? 11.634 -14.053 -4.288 1.00 73.75 82 HIS A O 1
ATOM 653 N N . GLU A 1 83 ? 13.134 -12.628 -5.148 1.00 77.50 83 GLU A N 1
ATOM 654 C CA . GLU A 1 83 ? 12.638 -12.691 -6.520 1.00 77.50 83 GLU A CA 1
ATOM 655 C C . GLU A 1 83 ? 13.477 -13.658 -7.361 1.00 77.50 83 GLU A C 1
ATOM 657 O O . GLU A 1 83 ? 14.675 -13.833 -7.154 1.00 77.50 83 GLU A O 1
ATOM 662 N N . ILE A 1 84 ? 12.821 -14.331 -8.306 1.00 77.31 84 ILE A N 1
ATOM 663 C CA . ILE A 1 84 ? 13.423 -15.444 -9.057 1.00 77.31 84 ILE A CA 1
ATOM 664 C C . ILE A 1 84 ? 14.074 -14.959 -10.361 1.00 77.31 84 ILE A C 1
ATOM 666 O O . ILE A 1 84 ? 14.952 -15.621 -10.899 1.00 77.31 84 ILE A O 1
ATOM 670 N N . GLY A 1 85 ? 13.699 -13.777 -10.850 1.00 82.06 85 GLY A N 1
ATOM 671 C CA . GLY A 1 85 ? 14.220 -13.203 -12.088 1.00 82.06 85 GLY A CA 1
ATOM 672 C C . GLY A 1 85 ? 13.831 -11.737 -12.241 1.00 82.06 85 GLY A C 1
ATOM 673 O O . GLY A 1 85 ? 13.050 -11.206 -11.447 1.00 82.06 85 GLY A O 1
ATOM 674 N N . ALA A 1 86 ? 14.367 -11.084 -13.267 1.00 86.38 86 ALA A N 1
ATOM 675 C CA . ALA A 1 86 ? 14.098 -9.680 -13.545 1.00 86.38 86 ALA A CA 1
ATOM 676 C C . ALA A 1 86 ? 12.719 -9.513 -14.200 1.00 86.38 86 ALA A C 1
ATOM 678 O O . ALA A 1 86 ? 12.418 -10.135 -15.225 1.00 86.38 86 ALA A O 1
ATOM 679 N N . GLN A 1 87 ? 11.875 -8.655 -13.620 1.00 88.12 87 GLN A N 1
ATOM 680 C CA . GLN A 1 87 ? 10.617 -8.249 -14.251 1.00 88.12 87 GLN A CA 1
ATOM 681 C C . GLN A 1 87 ? 10.886 -7.127 -15.248 1.00 88.12 87 GLN A C 1
ATOM 683 O O . GLN A 1 87 ? 11.455 -6.092 -14.898 1.00 88.12 87 GLN A O 1
ATOM 688 N N . LEU A 1 88 ? 10.449 -7.336 -16.484 1.00 90.19 88 LEU A N 1
ATOM 689 C CA . LEU A 1 88 ? 10.672 -6.440 -17.607 1.00 90.19 88 LEU A CA 1
ATOM 690 C C . LEU A 1 88 ? 9.348 -5.867 -18.082 1.00 90.19 88 LEU A C 1
ATOM 692 O O . LEU A 1 88 ? 8.352 -6.583 -18.205 1.00 90.19 88 LEU A O 1
ATOM 696 N N . PHE A 1 89 ? 9.362 -4.586 -18.414 1.00 90.00 89 PHE A N 1
ATOM 697 C CA . PHE A 1 89 ? 8.301 -3.921 -19.151 1.00 90.00 89 PHE A CA 1
ATOM 698 C C . PHE A 1 89 ? 8.939 -2.992 -20.182 1.00 90.00 89 PHE A C 1
ATOM 700 O O . PHE A 1 89 ? 9.923 -2.322 -19.884 1.00 90.00 89 PHE A O 1
ATOM 707 N N . TRP A 1 90 ? 8.408 -2.940 -21.397 1.00 89.75 90 TRP A N 1
ATOM 708 C CA . TRP A 1 90 ? 8.880 -2.001 -22.413 1.00 89.75 90 TRP A CA 1
ATOM 709 C C . TRP A 1 90 ? 7.722 -1.223 -23.016 1.00 89.75 90 TRP A C 1
ATOM 711 O O . TRP A 1 90 ? 6.606 -1.727 -23.154 1.00 89.75 90 TRP A O 1
ATOM 721 N N . GLN A 1 91 ? 7.993 0.024 -23.385 1.00 84.94 91 GLN A N 1
ATOM 722 C CA . GLN A 1 91 ? 7.036 0.858 -24.090 1.00 84.94 91 GLN A CA 1
ATOM 723 C C . GLN A 1 91 ? 7.381 0.843 -25.582 1.00 84.94 91 GLN A C 1
ATOM 725 O O . GLN A 1 91 ? 8.451 1.328 -25.956 1.00 84.94 91 GLN A O 1
ATOM 730 N N . PRO A 1 92 ? 6.523 0.291 -26.457 1.00 83.19 92 PRO A N 1
ATOM 731 C CA . PRO A 1 92 ? 6.767 0.328 -27.894 1.00 83.19 92 PRO A CA 1
ATOM 732 C C . PRO A 1 92 ? 6.752 1.775 -28.400 1.00 83.19 92 PRO A C 1
ATOM 734 O O . PRO A 1 92 ? 6.150 2.658 -27.780 1.00 83.19 92 PRO A O 1
ATOM 737 N N . GLN A 1 93 ? 7.411 2.029 -29.530 1.00 77.44 93 GLN A N 1
ATOM 738 C CA . GLN A 1 93 ? 7.251 3.317 -30.196 1.00 77.44 93 GLN A CA 1
ATOM 739 C C . GLN A 1 93 ? 5.800 3.494 -30.666 1.00 77.44 93 GLN A C 1
ATOM 741 O O . GLN A 1 93 ? 5.188 2.521 -31.116 1.00 77.44 93 GLN A O 1
ATOM 746 N N . PRO A 1 94 ? 5.232 4.708 -30.552 1.00 69.75 94 PRO A N 1
ATOM 747 C CA . PRO A 1 94 ? 3.935 4.999 -31.140 1.00 69.75 94 PRO A CA 1
ATOM 748 C C . PRO A 1 94 ? 4.038 4.811 -32.655 1.00 69.75 94 PRO A C 1
ATOM 750 O O . PRO A 1 94 ? 4.807 5.513 -33.307 1.00 69.75 94 PRO A O 1
ATOM 753 N N . VAL A 1 95 ? 3.292 3.857 -33.207 1.00 68.44 95 VAL A N 1
ATOM 754 C CA . VAL A 1 95 ? 3.147 3.717 -34.657 1.00 68.44 95 VAL A CA 1
ATOM 755 C C . VAL A 1 95 ? 1.946 4.556 -35.073 1.00 68.44 95 VAL A C 1
ATOM 757 O O . VAL A 1 95 ? 0.835 4.349 -34.579 1.00 68.44 95 VAL A O 1
ATOM 760 N N . GLU A 1 96 ? 2.170 5.526 -35.956 1.00 57.00 96 GLU A N 1
ATOM 761 C CA . GLU A 1 96 ? 1.107 6.364 -36.508 1.00 57.00 96 GLU A CA 1
ATOM 762 C C . GLU A 1 96 ? 0.090 5.466 -37.242 1.00 57.00 96 GLU A C 1
ATOM 764 O O . GLU A 1 96 ? 0.440 4.763 -38.188 1.00 57.00 96 GLU A O 1
ATOM 769 N N . GLY A 1 97 ? -1.158 5.419 -36.758 1.00 61.62 97 GLY A N 1
ATOM 770 C CA . GLY A 1 97 ? -2.233 4.594 -37.331 1.00 61.62 97 GLY A CA 1
ATOM 771 C C . GLY A 1 97 ? -2.613 3.315 -36.565 1.00 61.62 97 GLY A C 1
ATOM 772 O O . GLY A 1 97 ? -3.606 2.681 -36.927 1.00 61.62 97 GLY A O 1
ATOM 773 N N . GLU A 1 98 ? -1.920 2.930 -35.483 1.00 60.28 98 GLU A N 1
ATOM 774 C CA . GLU A 1 98 ? -2.396 1.839 -34.612 1.00 60.28 98 GLU A CA 1
ATOM 775 C C . GLU A 1 98 ? -3.598 2.303 -33.762 1.00 60.28 98 GLU A C 1
ATOM 777 O O . GLU A 1 98 ? -3.466 3.045 -32.792 1.00 60.28 98 GLU A O 1
ATOM 782 N N . ALA A 1 99 ? -4.801 1.827 -34.103 1.00 51.84 99 ALA A N 1
ATOM 783 C CA . ALA A 1 99 ? -6.059 2.201 -33.441 1.00 51.84 99 ALA A CA 1
ATOM 784 C C . ALA A 1 99 ? -6.211 1.682 -31.994 1.00 51.84 99 ALA A C 1
ATOM 786 O O . ALA A 1 99 ? -7.183 2.015 -31.312 1.00 51.84 99 ALA A O 1
ATOM 787 N N . ARG A 1 100 ? -5.299 0.826 -31.514 1.00 53.91 100 ARG A N 1
ATOM 788 C CA . ARG A 1 100 ? -5.330 0.285 -30.150 1.00 53.91 100 ARG A CA 1
ATOM 789 C C . ARG A 1 100 ? -3.932 0.289 -29.536 1.00 53.91 100 ARG A C 1
ATOM 791 O O . ARG A 1 100 ? -3.038 -0.319 -30.118 1.00 53.91 100 ARG A O 1
ATOM 798 N N . PRO A 1 101 ? -3.748 0.867 -28.336 1.00 58.38 101 PRO A N 1
ATOM 799 C CA . PRO A 1 101 ? -2.508 0.682 -27.597 1.00 58.38 101 PRO A CA 1
ATOM 800 C C . PRO A 1 101 ? -2.316 -0.814 -27.304 1.00 58.38 101 PRO A C 1
ATOM 802 O O . PRO A 1 101 ? -3.247 -1.482 -26.836 1.00 58.38 101 PRO A O 1
ATOM 805 N N . ARG A 1 102 ? -1.120 -1.350 -27.588 1.00 59.91 102 ARG A N 1
ATOM 806 C CA . ARG A 1 102 ? -0.741 -2.723 -27.206 1.00 59.91 102 ARG A CA 1
ATOM 807 C C . ARG A 1 102 ? -1.019 -2.926 -25.713 1.00 59.91 102 ARG A C 1
ATOM 809 O O . ARG A 1 102 ? -0.708 -2.059 -24.893 1.00 59.91 102 ARG A O 1
ATOM 816 N N . ARG A 1 103 ? -1.654 -4.044 -25.338 1.00 57.97 103 ARG A N 1
ATOM 817 C CA . ARG A 1 103 ? -1.995 -4.298 -23.930 1.00 57.97 103 ARG A CA 1
ATOM 818 C C . ARG A 1 103 ? -0.702 -4.488 -23.141 1.00 57.97 103 ARG A C 1
ATOM 820 O O . ARG A 1 103 ? 0.199 -5.172 -23.602 1.00 57.97 103 ARG A O 1
ATOM 827 N N . ARG A 1 104 ? -0.654 -3.986 -21.900 1.00 59.81 104 ARG A N 1
ATOM 828 C CA . ARG A 1 104 ? 0.493 -4.147 -20.977 1.00 59.81 104 ARG A CA 1
ATOM 829 C C . ARG A 1 104 ? 0.983 -5.599 -20.841 1.00 59.81 104 ARG A C 1
ATOM 831 O O . ARG A 1 104 ? 2.159 -5.826 -20.595 1.00 59.81 104 ARG A O 1
ATOM 838 N N . ARG A 1 105 ? 0.086 -6.581 -21.011 1.00 62.66 105 ARG A N 1
ATOM 839 C CA . ARG A 1 105 ? 0.421 -8.014 -20.984 1.00 62.66 105 ARG A CA 1
ATOM 840 C C . ARG A 1 105 ? 1.338 -8.442 -22.138 1.00 62.66 105 ARG A C 1
ATOM 842 O O . ARG A 1 105 ? 2.114 -9.369 -21.951 1.00 62.66 105 ARG A O 1
ATOM 849 N N . ASP A 1 106 ? 1.267 -7.760 -23.276 1.00 71.31 106 ASP A N 1
ATOM 850 C CA . ASP A 1 106 ? 2.030 -8.076 -24.490 1.00 71.31 106 ASP A CA 1
ATOM 851 C C . ASP A 1 106 ? 3.409 -7.394 -24.493 1.00 71.31 106 ASP A C 1
ATOM 853 O O . ASP A 1 106 ? 4.231 -7.648 -25.370 1.00 71.31 106 ASP A O 1
ATOM 857 N N . THR A 1 107 ? 3.665 -6.517 -23.517 1.00 82.50 107 THR A N 1
ATOM 858 C CA . THR A 1 107 ? 4.900 -5.731 -23.403 1.00 82.50 107 THR A CA 1
ATOM 859 C C . THR A 1 107 ? 5.587 -5.912 -22.050 1.00 82.50 107 THR A C 1
ATOM 861 O O . THR A 1 107 ? 6.254 -5.006 -21.549 1.00 82.50 107 THR A O 1
ATOM 864 N N . GLN A 1 108 ? 5.395 -7.080 -21.433 1.00 86.38 108 GLN A N 1
ATOM 865 C CA . GLN A 1 108 ? 6.029 -7.472 -20.178 1.00 86.38 108 GLN A CA 1
ATOM 866 C C . GLN A 1 108 ? 6.595 -8.892 -20.279 1.00 86.38 108 GLN A C 1
ATOM 868 O O . GLN A 1 108 ? 6.018 -9.751 -20.945 1.00 86.38 108 GLN A O 1
ATOM 873 N N . ALA A 1 109 ? 7.695 -9.153 -19.583 1.00 86.00 109 ALA A N 1
ATOM 874 C CA . ALA A 1 109 ? 8.293 -10.480 -19.482 1.00 86.00 109 ALA A CA 1
ATOM 875 C C . ALA A 1 109 ? 8.923 -10.671 -18.099 1.00 86.00 109 ALA A C 1
ATOM 877 O O . ALA A 1 109 ? 9.342 -9.707 -17.463 1.00 86.00 109 ALA A O 1
ATOM 878 N N . LEU A 1 110 ? 8.989 -11.915 -17.636 1.00 86.50 110 LEU A N 1
ATOM 879 C CA . LEU A 1 110 ? 9.847 -12.306 -16.523 1.00 86.50 110 LEU A CA 1
ATOM 880 C C . LEU A 1 110 ? 11.000 -13.096 -17.125 1.00 86.50 110 LEU A C 1
ATOM 882 O O . LEU A 1 110 ? 10.751 -14.021 -17.896 1.00 86.50 110 LEU A O 1
ATOM 886 N N . VAL A 1 111 ? 12.230 -12.716 -16.810 1.00 87.94 111 VAL A N 1
ATOM 887 C CA . VAL A 1 111 ? 13.425 -13.292 -17.429 1.00 87.94 111 VAL A CA 1
ATOM 888 C C . VAL A 1 111 ? 14.388 -13.765 -16.347 1.00 87.94 111 VAL A C 1
ATOM 890 O O . VAL A 1 111 ? 14.506 -13.127 -15.298 1.00 87.94 111 VAL A O 1
ATOM 893 N N . ASP A 1 112 ? 15.028 -14.906 -16.578 1.00 85.06 112 ASP A N 1
ATOM 894 C CA . ASP A 1 112 ? 16.043 -15.453 -15.679 1.00 85.06 112 ASP A CA 1
ATOM 895 C C . ASP A 1 112 ? 17.413 -14.772 -15.842 1.00 85.06 112 ASP A C 1
ATOM 897 O O . ASP A 1 112 ? 17.596 -13.828 -16.614 1.00 85.06 112 ASP A O 1
ATOM 901 N N . ALA A 1 113 ? 18.394 -15.257 -15.083 1.00 82.69 113 ALA A N 1
ATOM 902 C CA . ALA A 1 113 ? 19.770 -14.780 -15.138 1.00 82.69 113 ALA A CA 1
ATOM 903 C C . ALA A 1 113 ? 20.434 -14.962 -16.519 1.00 82.69 113 ALA A C 1
ATOM 905 O O . ALA A 1 113 ? 21.321 -14.190 -16.879 1.00 82.69 113 ALA A O 1
ATOM 906 N N . ASP A 1 114 ? 19.989 -15.933 -17.316 1.00 81.62 114 ASP A N 1
ATOM 907 C CA . ASP A 1 114 ? 20.554 -16.246 -18.631 1.00 81.62 114 ASP A CA 1
ATOM 908 C C . ASP A 1 114 ? 19.851 -15.494 -19.774 1.00 81.62 114 ASP A C 1
ATOM 910 O O . ASP A 1 114 ? 20.229 -15.601 -20.948 1.00 81.62 114 ASP A O 1
ATOM 914 N N . GLY A 1 115 ? 18.840 -14.683 -19.453 1.00 81.56 115 GLY A N 1
ATOM 915 C CA . GLY A 1 115 ? 18.092 -13.925 -20.443 1.00 81.56 115 GLY A CA 1
ATOM 916 C C . GLY A 1 115 ? 16.992 -14.734 -21.131 1.00 81.56 115 GLY A C 1
ATOM 917 O O . GLY A 1 115 ? 16.537 -14.322 -22.201 1.00 81.56 115 GLY A O 1
ATOM 918 N N . GLN A 1 116 ? 16.575 -15.867 -20.561 1.00 85.44 116 GLN A N 1
ATOM 919 C CA . GLN A 1 116 ? 15.479 -16.684 -21.075 1.00 85.44 116 GLN A CA 1
ATOM 920 C C . GLN A 1 116 ? 14.142 -16.294 -20.432 1.00 85.44 116 GLN A C 1
ATOM 922 O O . GLN A 1 116 ? 14.075 -16.019 -19.229 1.00 85.44 116 GLN A O 1
ATOM 927 N N . PRO A 1 117 ? 13.047 -16.262 -21.213 1.00 85.69 117 PRO A N 1
ATOM 928 C CA . PRO A 1 117 ? 11.728 -15.977 -20.676 1.00 85.69 117 PRO A CA 1
ATOM 929 C C . PRO A 1 117 ? 11.275 -17.108 -19.746 1.00 85.69 117 PRO A C 1
ATOM 931 O O . PRO A 1 117 ? 11.161 -18.270 -20.138 1.00 85.69 117 PRO A O 1
ATOM 934 N N . LEU A 1 118 ? 10.961 -16.750 -18.505 1.00 82.75 118 LEU A N 1
ATOM 935 C CA . LEU A 1 118 ? 10.411 -17.660 -17.515 1.00 82.75 118 LEU A CA 1
ATOM 936 C C . LEU A 1 118 ? 8.903 -17.809 -17.730 1.00 82.75 118 LEU A C 1
ATOM 938 O O . LEU A 1 118 ? 8.106 -16.922 -17.411 1.00 82.75 118 LEU A O 1
ATOM 942 N N . HIS A 1 119 ? 8.502 -18.970 -18.240 1.00 80.62 119 HIS A N 1
ATOM 943 C CA . HIS A 1 119 ? 7.099 -19.358 -18.335 1.00 80.62 119 HIS A CA 1
ATOM 944 C C . HIS A 1 119 ? 6.654 -20.024 -17.033 1.00 80.62 119 HIS A C 1
ATOM 946 O O . HIS A 1 119 ? 6.881 -21.209 -16.810 1.00 80.62 119 HIS A O 1
ATOM 952 N N . ALA A 1 120 ? 6.011 -19.247 -16.167 1.00 77.75 120 ALA A N 1
ATOM 953 C CA . ALA A 1 120 ? 5.397 -19.758 -14.948 1.00 77.75 120 ALA A CA 1
ATOM 954 C C . ALA A 1 120 ? 3.914 -20.062 -15.158 1.00 77.75 120 ALA A C 1
ATOM 956 O O . ALA A 1 120 ? 3.255 -19.440 -15.999 1.00 77.75 120 ALA A O 1
ATOM 957 N N . ARG A 1 121 ? 3.360 -20.961 -14.339 1.00 84.12 121 ARG A N 1
ATOM 958 C CA . ARG A 1 121 ? 1.909 -21.161 -14.289 1.00 84.12 121 ARG A CA 1
ATOM 959 C C . ARG A 1 121 ? 1.184 -19.855 -13.969 1.00 84.12 121 ARG A C 1
ATOM 961 O O . ARG A 1 121 ? 1.674 -19.024 -13.196 1.00 84.12 121 ARG A O 1
ATOM 968 N N . ASP A 1 122 ? -0.021 -19.706 -14.513 1.00 83.31 122 ASP A N 1
ATOM 969 C CA . ASP A 1 122 ? -0.866 -18.572 -14.160 1.00 83.31 122 ASP A CA 1
ATOM 970 C C . ASP A 1 122 ? -1.348 -18.734 -12.714 1.00 83.31 122 ASP A C 1
ATOM 972 O O . ASP A 1 122 ? -2.105 -19.641 -12.368 1.00 83.31 122 ASP A O 1
ATOM 976 N N 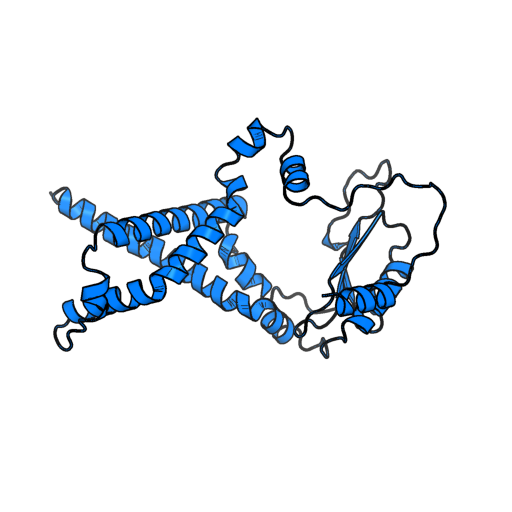. THR A 1 123 ? -0.839 -17.875 -11.840 1.00 84.31 123 THR A N 1
ATOM 977 C CA . THR A 1 123 ? -1.233 -17.804 -10.440 1.00 84.31 123 THR A CA 1
ATOM 978 C C . THR A 1 123 ? -1.121 -16.370 -9.970 1.00 84.31 123 THR A C 1
ATOM 980 O O . THR A 1 123 ? -0.135 -15.675 -10.250 1.00 84.31 123 THR A O 1
ATOM 983 N N . ARG A 1 124 ? -2.132 -15.943 -9.210 1.00 81.69 124 ARG A N 1
ATOM 984 C CA . ARG A 1 124 ? -2.098 -14.663 -8.510 1.00 81.69 124 ARG A CA 1
ATOM 985 C C . ARG A 1 124 ? -1.171 -14.712 -7.300 1.00 81.69 124 ARG A C 1
ATOM 987 O O . ARG A 1 124 ? -0.678 -13.665 -6.926 1.00 81.69 124 ARG A O 1
ATOM 994 N N . GLY A 1 125 ? -0.892 -15.875 -6.712 1.00 87.81 125 GLY A N 1
ATOM 995 C CA . GLY A 1 125 ? 0.074 -15.952 -5.615 1.00 87.81 125 GLY A CA 1
ATOM 996 C C . GLY A 1 125 ? -0.209 -14.965 -4.479 1.00 87.81 125 GLY A C 1
ATOM 997 O O . GLY A 1 125 ? -1.355 -14.720 -4.097 1.00 87.81 125 GLY A O 1
ATOM 998 N N . GLY A 1 126 ? 0.859 -14.329 -4.010 1.00 89.06 126 GLY A N 1
ATOM 999 C CA . GLY A 1 126 ? 0.823 -13.192 -3.099 1.00 89.06 126 GLY A CA 1
ATOM 1000 C C . GLY A 1 126 ? 0.138 -11.939 -3.664 1.00 89.06 126 GLY A C 1
ATOM 1001 O O . GLY A 1 126 ? -0.375 -11.130 -2.891 1.00 89.06 126 GLY A O 1
ATOM 1002 N N . GLU A 1 127 ? 0.073 -11.774 -4.993 1.00 89.62 127 GLU A N 1
ATOM 1003 C CA . GLU A 1 127 ? -0.626 -10.650 -5.646 1.00 89.62 127 GLU A CA 1
ATOM 1004 C C . GLU A 1 127 ? -2.107 -10.610 -5.279 1.00 89.62 127 GLU A C 1
ATOM 1006 O O . GLU A 1 127 ? -2.691 -9.532 -5.187 1.00 89.62 127 GLU A O 1
ATOM 1011 N N . PHE A 1 128 ? -2.723 -11.775 -5.057 1.00 92.62 128 PHE A N 1
ATOM 1012 C CA . PHE A 1 128 ? -4.121 -11.847 -4.651 1.00 92.62 128 PHE A CA 1
ATOM 1013 C C . PHE A 1 128 ? -4.351 -11.122 -3.324 1.00 92.62 128 PHE A C 1
ATOM 1015 O O . PHE A 1 128 ? -5.224 -10.263 -3.260 1.00 92.62 128 PHE A O 1
ATOM 1022 N N . PHE A 1 129 ? -3.555 -11.427 -2.298 1.00 94.50 129 PHE A N 1
ATOM 1023 C CA . PHE A 1 129 ? -3.692 -10.832 -0.965 1.00 94.50 129 PHE A CA 1
ATOM 1024 C C . PHE A 1 129 ? -3.383 -9.337 -0.988 1.00 94.50 129 PHE A C 1
ATOM 1026 O O . PHE A 1 129 ? -4.143 -8.537 -0.442 1.00 94.50 129 PHE A O 1
ATOM 1033 N N . TYR A 1 130 ? -2.320 -8.961 -1.707 1.00 92.38 130 TYR A N 1
ATOM 1034 C CA . TYR A 1 130 ? -1.952 -7.565 -1.919 1.00 92.38 130 TYR A CA 1
ATOM 1035 C C . TYR A 1 130 ? -3.084 -6.766 -2.569 1.00 92.38 130 TYR A C 1
ATOM 1037 O O . TYR A 1 130 ? -3.471 -5.724 -2.055 1.00 92.38 130 TYR A O 1
ATOM 1045 N N . ARG A 1 131 ? -3.671 -7.267 -3.662 1.00 91.38 131 ARG A N 1
ATOM 1046 C CA . ARG A 1 131 ? -4.788 -6.581 -4.324 1.00 91.38 131 ARG A CA 1
ATOM 1047 C C . ARG A 1 131 ? -6.059 -6.614 -3.498 1.00 91.38 131 ARG A C 1
ATOM 1049 O O . ARG A 1 131 ? -6.772 -5.621 -3.454 1.00 91.38 131 ARG A O 1
ATOM 1056 N N . PHE A 1 132 ? -6.355 -7.721 -2.823 1.00 94.06 132 PHE A N 1
ATOM 1057 C CA . PHE A 1 132 ? -7.553 -7.823 -1.995 1.00 94.06 132 PHE A CA 1
ATOM 1058 C C . PHE A 1 132 ? -7.579 -6.741 -0.909 1.00 94.06 132 PHE A C 1
ATOM 1060 O O . PHE A 1 132 ? -8.645 -6.195 -0.640 1.00 94.06 132 PHE A O 1
ATOM 1067 N N . HIS A 1 133 ? -6.418 -6.399 -0.341 1.00 93.00 133 HIS A N 1
ATOM 1068 C CA . HIS A 1 133 ? -6.278 -5.389 0.707 1.00 93.00 133 HIS A CA 1
ATOM 1069 C C . HIS A 1 133 ? -6.929 -4.033 0.363 1.00 93.00 133 HIS A C 1
ATOM 1071 O O . HIS A 1 133 ? -7.423 -3.366 1.265 1.00 93.00 133 HIS A O 1
ATOM 1077 N N . PHE A 1 134 ? -6.984 -3.632 -0.913 1.00 89.12 134 PHE A N 1
ATOM 1078 C CA . PHE A 1 134 ? -7.553 -2.334 -1.310 1.00 89.12 134 PHE A CA 1
ATOM 1079 C C . PHE A 1 134 ? -8.533 -2.380 -2.497 1.00 89.12 134 PHE A C 1
ATOM 1081 O O . PHE A 1 134 ? -9.341 -1.465 -2.638 1.00 89.12 134 PHE A O 1
ATOM 1088 N N . ASP A 1 135 ? -8.514 -3.434 -3.318 1.00 90.06 135 ASP A N 1
ATOM 1089 C CA . ASP A 1 135 ? -9.343 -3.549 -4.526 1.00 90.06 135 ASP A CA 1
ATOM 1090 C C . ASP A 1 135 ? -10.499 -4.555 -4.408 1.00 90.06 135 ASP A C 1
ATOM 1092 O O . ASP A 1 135 ? -11.346 -4.529 -5.288 1.00 90.06 135 ASP A O 1
ATOM 1096 N N . LEU A 1 136 ? -10.566 -5.400 -3.364 1.00 89.50 136 LEU A N 1
ATOM 1097 C CA . LEU A 1 136 ? -11.574 -6.465 -3.147 1.00 89.50 136 LEU A CA 1
ATOM 1098 C C . LEU A 1 136 ? -11.893 -7.335 -4.389 1.00 89.50 136 LEU A C 1
ATOM 1100 O O . LEU A 1 136 ? -12.481 -6.900 -5.368 1.00 89.50 136 LEU A O 1
ATOM 1104 N N . HIS A 1 137 ? -11.632 -8.644 -4.331 1.00 85.19 137 HIS A N 1
ATOM 1105 C CA . HIS A 1 137 ? -11.669 -9.512 -5.526 1.00 85.19 137 HIS A CA 1
ATOM 1106 C C . HIS A 1 137 ? -12.966 -9.474 -6.378 1.00 85.19 137 HIS A C 1
ATOM 1108 O O . HIS A 1 137 ? -12.892 -9.644 -7.594 1.00 85.19 137 HIS A O 1
ATOM 1114 N N . TYR A 1 138 ? -14.144 -9.293 -5.773 1.00 85.88 138 TYR A N 1
ATOM 1115 C CA . TYR A 1 138 ? -15.445 -9.391 -6.463 1.00 85.88 138 TYR A CA 1
ATOM 1116 C C . TYR A 1 138 ? -16.155 -8.052 -6.688 1.00 85.88 138 TYR A C 1
ATOM 1118 O O . TYR A 1 138 ? -17.302 -8.031 -7.129 1.00 85.88 138 TYR A O 1
ATOM 1126 N N . VAL A 1 139 ? -15.496 -6.937 -6.386 1.00 88.69 139 VAL A N 1
ATOM 1127 C CA . VAL A 1 139 ? -16.077 -5.597 -6.501 1.00 88.69 139 VAL A CA 1
ATOM 1128 C C . VAL A 1 139 ? -15.303 -4.831 -7.574 1.00 88.69 139 VAL A C 1
ATOM 1130 O O . VAL A 1 139 ? -14.090 -5.010 -7.691 1.00 88.69 139 VAL A O 1
ATOM 1133 N N . PRO A 1 140 ? -15.948 -3.979 -8.392 1.00 93.25 140 PRO A N 1
ATOM 1134 C CA . PRO A 1 140 ? -15.199 -3.130 -9.304 1.00 93.25 140 PRO A CA 1
ATOM 1135 C C . PRO A 1 140 ? -14.209 -2.260 -8.523 1.00 93.25 140 PRO A C 1
ATOM 1137 O O . PRO A 1 140 ? -14.581 -1.633 -7.533 1.00 93.25 140 PRO A O 1
ATOM 1140 N N . VAL A 1 141 ? -12.968 -2.196 -9.009 1.00 90.50 141 VAL A N 1
ATOM 1141 C CA . VAL A 1 141 ? -11.812 -1.571 -8.338 1.00 90.50 141 VAL A CA 1
ATOM 1142 C C . VAL A 1 141 ? -12.136 -0.197 -7.745 1.00 90.50 141 VAL A C 1
ATOM 1144 O O . VAL A 1 141 ? -11.803 0.087 -6.599 1.00 90.50 141 VAL A O 1
ATOM 1147 N N . ILE A 1 142 ? -12.832 0.653 -8.503 1.00 91.31 142 ILE A N 1
ATOM 1148 C CA . ILE A 1 142 ? -13.176 2.004 -8.054 1.00 91.31 142 ILE A CA 1
ATOM 1149 C C . ILE A 1 142 ? -14.098 1.991 -6.827 1.00 91.31 142 ILE A C 1
ATOM 1151 O O . ILE A 1 142 ? -13.864 2.719 -5.866 1.00 91.31 142 ILE A O 1
ATOM 1155 N N . TRP A 1 143 ? -15.109 1.122 -6.828 1.00 93.31 143 TRP A N 1
ATOM 1156 C CA . TRP A 1 143 ? -16.073 0.995 -5.738 1.00 93.31 143 TRP A CA 1
ATOM 1157 C C . TRP A 1 143 ? -15.451 0.337 -4.516 1.00 93.31 143 TRP A C 1
ATOM 1159 O O . TRP A 1 143 ? -15.720 0.757 -3.394 1.00 93.31 143 TRP A O 1
ATOM 1169 N N . ALA A 1 144 ? -14.584 -0.652 -4.732 1.00 93.25 144 ALA A N 1
ATOM 1170 C CA . ALA A 1 144 ? -13.844 -1.288 -3.657 1.00 93.25 144 ALA A CA 1
ATOM 1171 C C . ALA A 1 144 ? -12.973 -0.281 -2.904 1.00 93.25 144 ALA A C 1
ATOM 1173 O O . ALA A 1 144 ? -13.059 -0.206 -1.681 1.00 93.25 144 ALA A O 1
ATOM 1174 N N . ARG A 1 145 ? -12.217 0.554 -3.627 1.00 94.12 145 ARG A N 1
ATOM 1175 C CA . ARG A 1 145 ? -11.378 1.598 -3.023 1.00 94.12 145 ARG A CA 1
ATOM 1176 C C . ARG A 1 145 ? -12.199 2.607 -2.235 1.00 94.12 145 ARG A C 1
ATOM 1178 O O . ARG A 1 145 ? -11.840 2.910 -1.106 1.00 94.12 145 ARG A O 1
ATOM 1185 N N . TRP A 1 146 ? -13.325 3.077 -2.774 1.00 94.44 146 TRP A N 1
ATOM 1186 C CA . TRP A 1 146 ? -14.233 3.962 -2.034 1.00 94.44 146 TRP A CA 1
ATOM 1187 C C . TRP A 1 146 ? -14.780 3.314 -0.761 1.00 94.44 146 TRP A C 1
ATOM 1189 O O . TRP A 1 146 ? -14.808 3.949 0.291 1.00 94.44 146 TRP A O 1
ATOM 1199 N N . PHE A 1 147 ? -15.181 2.046 -0.835 1.00 94.12 147 PHE A N 1
ATOM 1200 C CA . PHE A 1 147 ? -15.712 1.312 0.307 1.00 94.12 147 PHE A CA 1
ATOM 1201 C C . PHE A 1 147 ? -14.652 1.079 1.394 1.00 94.12 147 PHE A C 1
ATOM 1203 O O . PHE A 1 147 ? -14.874 1.411 2.558 1.00 94.12 147 PHE A O 1
ATOM 1210 N N . VAL A 1 148 ? -13.476 0.573 1.013 1.00 94.31 148 VAL A N 1
ATOM 1211 C CA . VAL A 1 148 ? -12.327 0.384 1.912 1.00 94.31 148 VAL A CA 1
ATOM 1212 C C . VAL A 1 148 ? -11.890 1.724 2.510 1.00 94.31 148 VAL A C 1
ATOM 1214 O O . VAL A 1 148 ? -11.669 1.815 3.717 1.00 94.31 148 VAL A O 1
ATOM 1217 N N . GLY A 1 149 ? -11.838 2.779 1.694 1.00 94.50 149 GLY A N 1
ATOM 1218 C CA . GLY A 1 149 ? -11.543 4.146 2.113 1.00 94.50 149 GLY A CA 1
ATOM 1219 C C . GLY A 1 149 ? -12.516 4.678 3.153 1.00 94.50 149 GLY A C 1
ATOM 1220 O O . GLY A 1 149 ? -12.091 5.214 4.172 1.00 94.50 149 GLY A O 1
ATOM 1221 N N . PHE A 1 150 ? -13.817 4.468 2.950 1.00 95.00 150 PHE A N 1
ATOM 1222 C CA . PHE A 1 150 ? -14.839 4.835 3.926 1.00 95.00 150 PHE A CA 1
ATOM 1223 C C . PHE A 1 150 ? -14.640 4.101 5.260 1.00 95.00 150 PHE A C 1
ATOM 1225 O O . PHE A 1 150 ? -14.668 4.730 6.319 1.00 95.00 150 PHE A O 1
ATOM 1232 N N . CYS A 1 151 ? -14.374 2.791 5.230 1.00 95.25 151 CYS A N 1
ATOM 1233 C CA . CYS A 1 151 ? -14.063 2.026 6.440 1.00 95.25 151 CYS A CA 1
ATOM 1234 C C . CYS A 1 151 ? -12.795 2.544 7.139 1.00 95.25 151 CYS A C 1
ATOM 1236 O O . CYS A 1 151 ? -12.788 2.678 8.363 1.00 95.25 151 CYS A O 1
ATOM 1238 N N . ALA A 1 152 ? -11.750 2.885 6.382 1.00 95.25 152 ALA A N 1
ATOM 1239 C CA . ALA A 1 152 ? -10.517 3.459 6.916 1.00 95.25 152 ALA A CA 1
ATOM 1240 C C . ALA A 1 152 ? -10.739 4.859 7.523 1.00 95.25 152 ALA A C 1
ATOM 1242 O O . ALA A 1 152 ? -10.233 5.142 8.605 1.00 95.25 152 ALA A O 1
ATOM 1243 N N . MET A 1 153 ? -11.552 5.718 6.901 1.00 95.44 153 MET A N 1
ATOM 1244 C CA . MET A 1 153 ? -11.948 7.014 7.471 1.00 95.44 153 MET A CA 1
ATOM 1245 C C . MET A 1 153 ? -12.732 6.839 8.774 1.00 95.44 153 MET A C 1
ATOM 1247 O O . MET A 1 153 ? -12.419 7.491 9.771 1.00 95.44 153 MET A O 1
ATOM 1251 N N . ALA A 1 154 ? -13.714 5.933 8.793 1.00 94.62 154 ALA A N 1
ATOM 1252 C CA . ALA A 1 154 ? -14.489 5.623 9.992 1.00 94.62 154 ALA A CA 1
ATOM 1253 C C . ALA A 1 154 ? -13.583 5.123 11.128 1.00 94.62 154 ALA A C 1
ATOM 1255 O O . ALA A 1 154 ? -13.725 5.559 12.271 1.00 94.62 154 ALA A O 1
ATOM 1256 N N . MET A 1 155 ? -12.607 4.272 10.808 1.00 94.38 155 MET A N 1
ATOM 1257 C CA . MET A 1 155 ? -11.590 3.823 11.753 1.00 94.38 155 MET A CA 1
ATOM 1258 C C . MET A 1 155 ? -10.705 4.966 12.249 1.00 94.38 155 MET A C 1
ATOM 1260 O O . MET A 1 155 ? -10.469 5.057 13.450 1.00 94.38 155 MET A O 1
ATOM 1264 N N . LEU A 1 156 ? -10.233 5.852 11.370 1.00 95.38 156 LEU A N 1
ATOM 1265 C CA . LEU A 1 156 ? -9.393 6.982 11.768 1.00 95.38 156 LEU A CA 1
ATOM 1266 C C . LEU A 1 156 ? -10.147 7.914 12.728 1.00 95.38 156 LEU A C 1
ATOM 1268 O O . LEU A 1 156 ? -9.607 8.310 13.761 1.00 95.38 156 LEU A O 1
ATOM 1272 N N . VAL A 1 157 ? -11.422 8.193 12.442 1.00 94.62 157 VAL A N 1
ATOM 1273 C CA . VAL A 1 157 ? -12.307 8.946 13.342 1.00 94.62 157 VAL A CA 1
ATOM 1274 C C . VAL A 1 157 ? -12.495 8.205 14.665 1.00 94.62 157 VAL A C 1
ATOM 1276 O O . VAL A 1 157 ? -12.407 8.832 15.721 1.00 94.62 157 VAL A O 1
ATOM 1279 N N . ALA A 1 158 ? -12.705 6.885 14.646 1.00 91.31 158 ALA A N 1
ATOM 1280 C CA . ALA A 1 158 ? -12.833 6.068 15.855 1.00 91.31 158 ALA A CA 1
ATOM 1281 C C . ALA A 1 158 ? -11.552 6.078 16.708 1.00 91.31 158 ALA A C 1
ATOM 1283 O O . ALA A 1 158 ? -11.631 6.196 17.927 1.00 91.31 158 ALA A O 1
ATOM 1284 N N . ILE A 1 159 ? -10.374 6.026 16.082 1.00 92.06 159 ILE A N 1
ATOM 1285 C CA . ILE A 1 159 ? -9.077 6.118 16.760 1.00 92.06 159 ILE A CA 1
ATOM 1286 C C . ILE A 1 159 ? -8.919 7.492 17.418 1.00 92.06 159 ILE A C 1
ATOM 1288 O O . ILE A 1 159 ? -8.676 7.568 18.621 1.00 92.06 159 ILE A O 1
ATOM 1292 N N . ILE A 1 160 ? -9.091 8.579 16.658 1.00 92.56 160 ILE A N 1
ATOM 1293 C CA . ILE A 1 160 ? -8.915 9.947 17.169 1.00 92.56 160 ILE A CA 1
ATOM 1294 C C . ILE A 1 160 ? -9.920 10.230 18.291 1.00 92.56 160 ILE A C 1
ATOM 1296 O O . ILE A 1 160 ? -9.541 10.689 19.369 1.00 92.56 160 ILE A O 1
ATOM 1300 N N . SER A 1 161 ? -11.198 9.912 18.072 1.00 90.19 161 SER A N 1
ATOM 1301 C CA . SER A 1 161 ? -12.232 10.085 19.097 1.00 90.19 161 SER A CA 1
ATOM 1302 C C . SER A 1 161 ? -11.987 9.196 20.319 1.00 90.19 161 SER A C 1
ATOM 1304 O O . SER A 1 161 ? -12.170 9.659 21.444 1.00 90.19 161 SER A O 1
ATOM 1306 N N . GLY A 1 162 ? -11.504 7.965 20.138 1.00 87.12 162 GLY A N 1
ATOM 1307 C CA . GLY A 1 162 ? -11.111 7.065 21.222 1.00 87.12 162 GLY A CA 1
ATOM 1308 C C . GLY A 1 162 ? -9.990 7.643 22.087 1.00 87.12 162 GLY A C 1
ATOM 1309 O O . GLY A 1 162 ? -10.109 7.672 23.311 1.00 87.12 162 GLY A O 1
ATOM 1310 N N . VAL A 1 163 ? -8.943 8.197 21.469 1.00 88.00 163 VAL A N 1
ATOM 1311 C CA . VAL A 1 163 ? -7.834 8.855 22.183 1.00 88.00 163 VAL A CA 1
ATOM 1312 C C . VAL A 1 163 ? -8.321 10.075 22.972 1.00 88.00 163 VAL A C 1
ATOM 1314 O O . VAL A 1 163 ? -7.926 10.255 24.123 1.00 88.00 163 VAL A O 1
ATOM 1317 N N . ILE A 1 164 ? -9.206 10.891 22.390 1.00 87.62 164 ILE A N 1
ATOM 1318 C CA . ILE A 1 164 ? -9.751 12.093 23.046 1.00 87.62 164 ILE A CA 1
ATOM 1319 C C . ILE A 1 164 ? -10.678 11.728 24.217 1.00 87.62 164 ILE A C 1
ATOM 1321 O O . ILE A 1 164 ? -10.619 12.347 25.281 1.00 87.62 164 ILE A O 1
ATOM 1325 N N . THR A 1 165 ? -11.548 10.732 24.038 1.00 83.75 165 THR A N 1
ATOM 1326 C CA . THR A 1 165 ? -12.559 10.346 25.037 1.00 83.75 165 THR A CA 1
ATOM 1327 C C . THR A 1 165 ? -11.956 9.578 26.213 1.00 83.75 165 THR A C 1
ATOM 1329 O O . THR A 1 165 ? -12.350 9.794 27.364 1.00 83.75 165 THR A O 1
ATOM 1332 N N . HIS A 1 166 ? -10.951 8.735 25.974 1.00 80.81 166 HIS A N 1
ATOM 1333 C CA . HIS A 1 166 ? -10.284 7.967 27.021 1.00 80.81 166 HIS A CA 1
ATOM 1334 C C . HIS A 1 166 ? -9.143 8.759 27.683 1.00 80.81 166 HIS A C 1
ATOM 1336 O O . HIS A 1 166 ? -7.965 8.434 27.567 1.00 80.81 166 HIS A O 1
ATOM 1342 N N . LYS A 1 167 ? -9.487 9.760 28.505 1.00 74.00 167 LYS A N 1
ATOM 1343 C CA . LYS A 1 167 ? -8.513 10.607 29.237 1.00 74.00 167 LYS A CA 1
ATOM 1344 C C . LYS A 1 167 ? -7.531 9.831 30.143 1.00 74.00 167 LYS A C 1
ATOM 1346 O O . LYS A 1 167 ? -6.502 10.369 30.542 1.00 74.00 167 LYS A O 1
ATOM 1351 N N . LYS A 1 168 ? -7.850 8.583 30.510 1.00 73.81 168 LYS A N 1
ATOM 1352 C CA . LYS A 1 168 ? -7.032 7.700 31.369 1.00 73.81 168 LYS A CA 1
ATOM 1353 C C . LYS A 1 168 ? -6.408 6.517 30.624 1.00 73.81 168 LYS A C 1
ATOM 1355 O O . LYS A 1 168 ? -5.874 5.625 31.273 1.00 73.81 168 LYS A O 1
ATOM 1360 N N . ILE A 1 169 ? -6.417 6.533 29.293 1.00 74.12 169 ILE A N 1
ATOM 1361 C CA . ILE A 1 169 ? -5.996 5.418 28.436 1.00 74.12 169 ILE A CA 1
ATOM 1362 C C . ILE A 1 169 ? -4.625 4.820 28.815 1.00 74.12 169 ILE A C 1
ATOM 1364 O O . ILE A 1 169 ? -4.486 3.605 28.917 1.00 74.12 169 ILE A O 1
ATOM 1368 N N . PHE A 1 170 ? -3.647 5.664 29.162 1.00 71.12 170 PHE A N 1
ATOM 1369 C CA . PHE A 1 170 ? -2.327 5.220 29.627 1.00 71.12 170 PHE A CA 1
ATOM 1370 C C . PHE A 1 170 ? -2.338 4.616 31.035 1.00 71.12 170 PHE A C 1
ATOM 1372 O O . PHE A 1 170 ? -1.613 3.668 31.306 1.00 71.12 170 PHE A O 1
ATOM 1379 N N . LYS A 1 171 ? -3.157 5.140 31.953 1.00 72.06 171 LYS A N 1
ATOM 1380 C CA . LYS A 1 171 ? -3.265 4.597 33.315 1.00 72.06 171 LYS A CA 1
ATOM 1381 C C . LYS A 1 171 ? -3.972 3.242 33.309 1.00 72.06 171 LYS A C 1
ATOM 1383 O O . LYS A 1 171 ? -3.576 2.334 34.040 1.00 72.06 171 LYS A O 1
ATOM 1388 N N . ASP A 1 172 ? -4.998 3.113 32.477 1.00 71.81 172 ASP A N 1
ATOM 1389 C CA . ASP A 1 172 ? -5.778 1.887 32.342 1.00 71.81 172 ASP A CA 1
ATOM 1390 C C . ASP A 1 172 ? -4.963 0.785 31.636 1.00 71.81 172 ASP A C 1
ATOM 1392 O O . ASP A 1 172 ? -5.085 -0.376 32.014 1.00 71.81 172 ASP A O 1
ATOM 1396 N N . PHE A 1 173 ? -4.035 1.142 30.734 1.00 73.31 173 PHE A N 1
ATOM 1397 C CA . PHE A 1 173 ? -3.064 0.210 30.137 1.00 73.31 173 PHE A CA 1
ATOM 1398 C C . PHE A 1 173 ? -2.235 -0.556 31.185 1.00 73.31 173 PHE A C 1
ATOM 1400 O O . PHE A 1 173 ? -2.058 -1.766 31.072 1.00 73.31 173 PHE A O 1
ATOM 1407 N N . PHE A 1 174 ? -1.772 0.118 32.244 1.00 73.25 174 PHE A N 1
ATOM 1408 C CA . PHE A 1 174 ? -0.992 -0.519 33.317 1.00 73.25 174 PHE A CA 1
ATOM 1409 C C . PHE A 1 174 ? -1.853 -1.190 34.399 1.00 73.25 174 PHE A C 1
ATOM 1411 O O . PHE A 1 174 ? -1.319 -1.802 35.324 1.00 73.25 174 PHE A O 1
ATOM 1418 N N . THR A 1 175 ? -3.184 -1.095 34.315 1.00 68.94 175 THR A N 1
ATOM 1419 C CA . THR A 1 175 ? -4.095 -1.579 35.359 1.00 68.94 175 THR A CA 1
ATOM 1420 C C . THR A 1 175 ? -4.868 -2.809 34.880 1.00 68.94 175 THR A C 1
ATOM 1422 O O . THR A 1 175 ? -6.063 -2.738 34.616 1.00 68.94 175 THR A O 1
ATOM 1425 N N . PHE A 1 176 ? -4.213 -3.971 34.798 1.00 73.62 176 PHE A N 1
ATOM 1426 C CA . PHE A 1 176 ? -4.893 -5.215 34.414 1.00 73.62 176 PHE A CA 1
ATOM 1427 C C . PHE A 1 176 ? -5.586 -5.888 35.611 1.00 73.62 176 PHE A C 1
ATOM 1429 O O . PHE A 1 176 ? -4.927 -6.396 36.522 1.00 73.62 176 PHE A O 1
ATOM 1436 N N . ARG A 1 177 ? -6.925 -5.936 35.624 1.00 74.25 177 ARG A N 1
ATOM 1437 C CA . ARG A 1 177 ? -7.702 -6.558 36.714 1.00 74.25 177 ARG A CA 1
ATOM 1438 C C . ARG A 1 177 ? -8.212 -7.943 36.308 1.00 74.25 177 ARG A C 1
ATOM 1440 O O . ARG A 1 177 ? -9.216 -8.076 35.605 1.00 74.25 177 ARG A O 1
ATOM 1447 N N . ARG A 1 178 ? -7.542 -8.996 36.790 1.00 70.88 178 ARG A N 1
ATOM 1448 C CA . ARG A 1 178 ? -7.937 -10.406 36.581 1.00 70.88 178 ARG A CA 1
ATOM 1449 C C . ARG A 1 178 ? -9.201 -10.781 37.373 1.00 70.88 178 ARG A C 1
ATOM 1451 O O . ARG A 1 178 ? -9.441 -10.251 38.454 1.00 70.88 178 ARG A O 1
ATOM 1458 N N . GLY A 1 179 ? -9.994 -11.716 36.838 1.00 71.88 179 GLY A N 1
ATOM 1459 C CA . GLY A 1 179 ? -11.085 -12.389 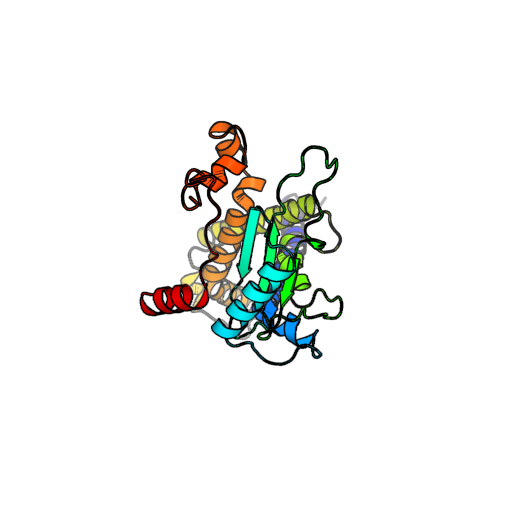37.564 1.00 71.88 179 GLY A CA 1
ATOM 1460 C C . GLY A 1 179 ? -12.431 -11.653 37.643 1.00 71.88 179 GLY A C 1
ATOM 1461 O O . GLY A 1 179 ? -13.259 -12.021 38.469 1.00 71.88 179 GLY A O 1
ATOM 1462 N N . LYS A 1 180 ? -12.683 -10.623 36.817 1.00 73.19 180 LYS A N 1
ATOM 1463 C CA . LYS A 1 180 ? -13.922 -9.811 36.856 1.00 73.19 180 LYS A CA 1
ATOM 1464 C C . LYS A 1 180 ? -14.730 -9.838 35.550 1.00 73.19 180 LYS A C 1
ATOM 1466 O O . LYS A 1 180 ? -15.345 -8.834 35.185 1.00 73.19 180 LYS A O 1
ATOM 1471 N N . GLY A 1 181 ? -14.731 -10.973 34.844 1.00 82.00 181 GLY A N 1
ATOM 1472 C CA . GLY A 1 181 ? -15.567 -11.212 33.657 1.00 82.00 181 GLY A CA 1
ATOM 1473 C C . GLY A 1 181 ? -15.454 -10.103 32.602 1.00 82.00 181 GLY A C 1
ATOM 1474 O O . GLY A 1 181 ? -14.365 -9.828 32.100 1.00 82.00 181 GLY A O 1
ATOM 1475 N N . GLN A 1 182 ? -16.571 -9.421 32.312 1.00 76.44 182 GLN A N 1
ATOM 1476 C CA . GLN A 1 182 ? -16.665 -8.341 31.316 1.00 76.44 182 GLN A CA 1
ATOM 1477 C C . GLN A 1 182 ? -15.667 -7.193 31.552 1.00 76.44 182 GLN A C 1
ATOM 1479 O O . GLN A 1 182 ? -15.139 -6.634 30.594 1.00 76.44 182 GLN A O 1
ATOM 1484 N N . ARG A 1 183 ? -15.355 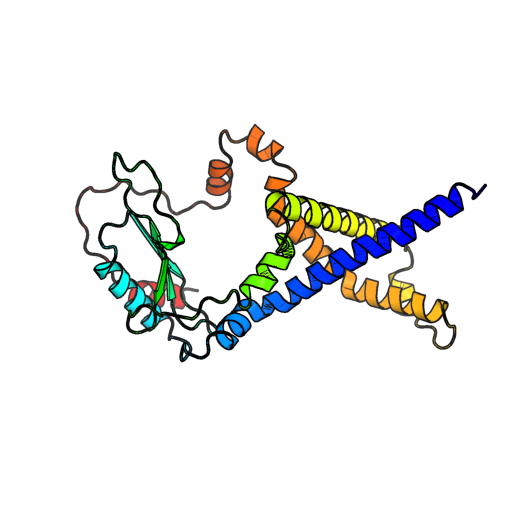-6.856 32.813 1.00 77.25 183 ARG A N 1
ATOM 1485 C CA . ARG A 1 183 ? -14.357 -5.816 33.126 1.00 77.25 183 ARG A CA 1
ATOM 1486 C C . ARG A 1 183 ? -12.938 -6.244 32.758 1.00 77.25 183 ARG A C 1
ATOM 1488 O O . ARG A 1 183 ? -12.182 -5.419 32.273 1.00 77.25 183 ARG A O 1
ATOM 1495 N N . THR A 1 184 ? -12.598 -7.521 32.925 1.00 80.69 184 THR A N 1
ATOM 1496 C CA . THR A 1 184 ? -11.293 -8.050 32.498 1.00 80.69 184 THR A CA 1
ATOM 1497 C C . THR A 1 184 ? -11.157 -8.023 30.973 1.00 80.69 184 THR A C 1
ATOM 1499 O O . THR A 1 184 ? -10.078 -7.737 30.463 1.00 80.69 184 THR A O 1
ATOM 1502 N N . TRP A 1 185 ? -12.250 -8.264 30.238 1.00 81.56 185 TRP A N 1
ATOM 1503 C CA . TRP A 1 185 ? -12.260 -8.153 28.775 1.00 81.56 18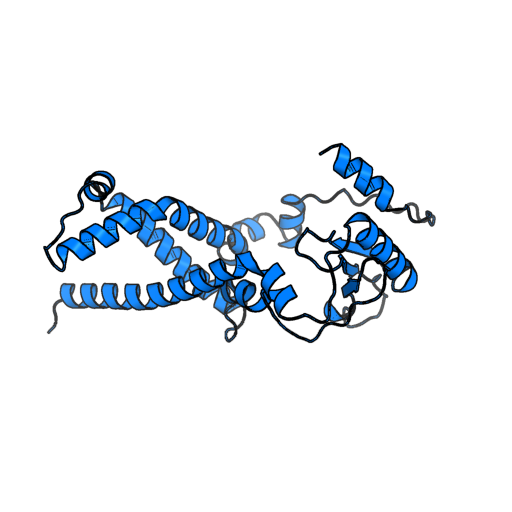5 TRP A CA 1
ATOM 1504 C C . TRP A 1 185 ? -12.088 -6.702 28.311 1.00 81.56 185 TRP A C 1
ATOM 1506 O O . TRP A 1 185 ? -11.319 -6.441 27.393 1.00 81.56 185 TRP A O 1
ATOM 1516 N N . LEU A 1 186 ? -12.741 -5.749 28.987 1.00 79.94 186 LEU A N 1
ATOM 1517 C CA . LEU A 1 186 ? -12.590 -4.319 28.706 1.00 79.94 186 LEU A CA 1
ATOM 1518 C C . LEU A 1 186 ? -11.163 -3.824 28.992 1.00 79.94 186 LEU A C 1
ATOM 1520 O O . LEU A 1 186 ? -10.587 -3.117 28.171 1.00 79.94 186 LEU A O 1
ATOM 1524 N N . ASP A 1 187 ? -10.573 -4.238 30.117 1.00 81.31 187 ASP A N 1
ATOM 1525 C CA . ASP A 1 187 ? -9.182 -3.917 30.457 1.00 81.31 187 ASP A CA 1
ATOM 1526 C C . ASP A 1 187 ? -8.211 -4.525 29.424 1.00 81.31 187 ASP A C 1
ATOM 1528 O O . ASP A 1 187 ? -7.262 -3.867 29.004 1.00 81.31 187 ASP A O 1
ATOM 1532 N N . GLY A 1 188 ? -8.472 -5.751 28.948 1.00 82.25 188 GLY A N 1
ATOM 1533 C CA . GLY A 1 188 ? -7.699 -6.390 27.876 1.00 82.25 188 GLY A CA 1
ATOM 1534 C C . GLY A 1 188 ? -7.838 -5.692 26.518 1.00 82.25 188 GLY A C 1
ATOM 1535 O O . GLY A 1 188 ? -6.841 -5.494 25.818 1.00 82.25 188 GLY A O 1
ATOM 1536 N N . HIS A 1 189 ? -9.050 -5.265 26.158 1.00 83.44 189 HIS A N 1
ATOM 1537 C CA . HIS A 1 189 ? -9.296 -4.465 24.959 1.00 83.44 189 HIS A CA 1
ATOM 1538 C C . HIS A 1 189 ? -8.558 -3.125 25.030 1.00 83.44 189 HIS A C 1
ATOM 1540 O O . HIS A 1 189 ? -7.852 -2.776 24.094 1.00 83.44 189 HIS A O 1
ATOM 1546 N N . ASN A 1 190 ? -8.633 -2.417 26.161 1.00 82.69 190 ASN A N 1
ATOM 1547 C CA . ASN A 1 190 ? -7.899 -1.167 26.361 1.00 82.69 190 ASN A CA 1
ATOM 1548 C C . ASN A 1 190 ? -6.384 -1.386 26.260 1.00 82.69 190 ASN A C 1
ATOM 1550 O O . ASN A 1 190 ? -5.700 -0.631 25.575 1.00 82.69 190 ASN A O 1
ATOM 1554 N N . ALA A 1 191 ? -5.856 -2.437 26.893 1.00 84.69 191 ALA A N 1
ATOM 1555 C CA . ALA A 1 191 ? -4.428 -2.729 26.854 1.00 84.69 191 ALA A CA 1
ATOM 1556 C C . ALA A 1 191 ? -3.932 -2.985 25.417 1.00 84.69 191 ALA A C 1
ATOM 1558 O O . ALA A 1 191 ? -2.958 -2.383 24.964 1.00 84.69 191 ALA A O 1
ATOM 1559 N N . THR A 1 192 ? -4.635 -3.842 24.676 1.00 85.75 192 THR A N 1
ATOM 1560 C CA . THR A 1 192 ? -4.296 -4.169 23.281 1.00 85.75 192 THR A CA 1
ATOM 1561 C C . THR A 1 192 ? -4.511 -2.987 22.336 1.00 85.75 192 THR A C 1
ATOM 1563 O O . THR A 1 192 ? -3.673 -2.754 21.465 1.00 85.75 192 THR A O 1
ATOM 1566 N N . ALA A 1 193 ? -5.570 -2.199 22.540 1.00 85.31 193 ALA A N 1
ATOM 1567 C CA . ALA A 1 193 ? -5.854 -1.001 21.757 1.00 85.31 193 ALA A CA 1
ATOM 1568 C C . ALA A 1 193 ? -4.732 0.032 21.880 1.00 85.31 193 ALA A C 1
ATOM 1570 O O . ALA A 1 193 ? -4.296 0.561 20.866 1.00 85.31 193 ALA A O 1
ATOM 1571 N N . VAL A 1 194 ? -4.218 0.280 23.090 1.00 87.19 194 VAL A N 1
ATOM 1572 C CA . VAL A 1 194 ? -3.111 1.226 23.316 1.00 87.19 194 VAL A CA 1
ATOM 1573 C C . VAL A 1 194 ? -1.806 0.729 22.725 1.00 87.19 194 VAL A C 1
ATOM 1575 O O . VAL A 1 194 ? -1.115 1.497 22.060 1.00 87.19 194 VAL A O 1
ATOM 1578 N N . LEU A 1 195 ? -1.478 -0.550 22.931 1.00 89.81 195 LEU A N 1
ATOM 1579 C CA . LEU A 1 195 ? -0.255 -1.140 22.389 1.00 89.81 195 LEU A CA 1
ATOM 1580 C C . LEU A 1 195 ? -0.219 -1.040 20.861 1.00 89.81 195 LEU A C 1
ATOM 1582 O O . LEU A 1 195 ? 0.808 -0.704 20.278 1.00 89.81 195 LEU A O 1
ATOM 1586 N N . ALA A 1 196 ? -1.352 -1.315 20.217 1.00 90.31 196 ALA A N 1
ATOM 1587 C CA . ALA A 1 196 ? -1.456 -1.314 18.769 1.00 90.31 196 ALA A CA 1
ATOM 1588 C C . ALA A 1 196 ? -1.822 0.062 18.182 1.00 90.31 196 ALA A C 1
ATOM 1590 O O . ALA A 1 196 ? -1.811 0.213 16.961 1.00 90.31 196 ALA A O 1
ATOM 1591 N N . LEU A 1 197 ? -2.142 1.059 19.013 1.00 91.12 197 LEU A N 1
ATOM 1592 C CA . LEU A 1 197 ? -2.562 2.401 18.607 1.00 91.12 197 LEU A CA 1
ATOM 1593 C C . LEU A 1 197 ? -1.603 3.081 17.617 1.00 91.12 197 LEU A C 1
ATOM 1595 O O . LEU A 1 197 ? -2.090 3.523 16.575 1.00 91.12 197 LEU A O 1
ATOM 1599 N N . PRO A 1 198 ? -0.278 3.179 17.875 1.00 92.44 198 PRO A N 1
ATOM 1600 C CA . PRO A 1 198 ? 0.623 3.874 16.954 1.00 92.44 198 PRO A CA 1
ATOM 1601 C C . PRO A 1 198 ? 0.649 3.206 15.578 1.00 92.44 198 PRO A C 1
ATOM 1603 O O . PRO A 1 198 ? 0.616 3.891 14.557 1.00 92.44 198 PRO A O 1
ATOM 1606 N N . PHE A 1 199 ? 0.628 1.871 15.548 1.00 92.94 199 PHE A N 1
ATOM 1607 C CA . PHE A 1 199 ? 0.589 1.108 14.308 1.00 92.94 199 PHE A CA 1
ATOM 1608 C C . PHE A 1 199 ? -0.727 1.334 13.557 1.00 92.94 199 PHE A C 1
ATOM 1610 O O . PHE A 1 199 ? -0.700 1.729 12.396 1.00 92.94 199 PHE A O 1
ATOM 1617 N N . HIS A 1 200 ? -1.876 1.176 14.221 1.00 93.50 200 HIS A N 1
ATOM 1618 C CA . HIS A 1 200 ? -3.187 1.371 13.597 1.00 93.50 200 HIS A CA 1
ATOM 1619 C C . HIS A 1 200 ? -3.397 2.799 13.088 1.00 93.50 200 HIS A C 1
ATOM 1621 O O . HIS A 1 200 ? -3.941 2.981 12.000 1.00 93.50 200 HIS A O 1
ATOM 1627 N N . LEU A 1 201 ? -2.945 3.808 13.836 1.00 95.19 201 LEU A N 1
ATOM 1628 C CA . LEU A 1 201 ? -3.002 5.199 13.398 1.00 95.19 201 LEU A CA 1
ATOM 1629 C C . LEU A 1 201 ? -2.174 5.399 12.124 1.00 95.19 201 LEU A C 1
ATOM 1631 O O . LEU A 1 201 ? -2.684 5.934 11.141 1.00 95.19 201 LEU A O 1
ATOM 1635 N N . MET A 1 202 ? -0.927 4.924 12.124 1.00 96.00 202 MET A N 1
ATOM 1636 C CA . MET A 1 202 ? -0.013 5.064 10.994 1.00 96.00 202 MET A CA 1
ATOM 1637 C C . MET A 1 202 ? -0.526 4.337 9.745 1.00 96.00 202 MET A C 1
ATOM 1639 O O . MET A 1 202 ? -0.594 4.949 8.680 1.00 96.00 202 MET A O 1
ATOM 1643 N N . ILE A 1 203 ? -0.919 3.063 9.844 1.00 93.25 203 ILE A N 1
ATOM 1644 C CA . ILE A 1 203 ? -1.374 2.283 8.677 1.00 93.25 203 ILE A CA 1
ATOM 1645 C C . ILE A 1 203 ? -2.688 2.824 8.104 1.00 93.25 203 ILE A C 1
ATOM 1647 O O . ILE A 1 203 ? -2.856 2.877 6.890 1.00 93.25 203 ILE A O 1
ATOM 1651 N N . THR A 1 204 ? -3.609 3.276 8.962 1.00 94.50 204 THR A N 1
ATOM 1652 C CA . THR A 1 204 ? -4.900 3.816 8.510 1.00 94.50 204 THR A CA 1
ATOM 1653 C C . THR A 1 204 ? -4.696 5.162 7.824 1.00 94.50 204 THR A C 1
ATOM 1655 O O . THR A 1 204 ? -5.245 5.401 6.751 1.00 94.50 204 THR A O 1
ATOM 1658 N N . TYR A 1 205 ? -3.865 6.029 8.412 1.00 95.06 205 TYR A N 1
ATOM 1659 C CA . TYR A 1 205 ? -3.519 7.318 7.819 1.00 95.06 205 TYR A CA 1
ATOM 1660 C C . TYR A 1 205 ? -2.801 7.148 6.477 1.00 95.06 205 TYR A C 1
ATOM 1662 O O . TYR A 1 205 ? -3.224 7.723 5.478 1.00 95.06 205 TYR A O 1
ATOM 1670 N N . THR A 1 206 ? -1.754 6.323 6.431 1.00 94.00 206 THR A N 1
ATOM 1671 C CA . THR A 1 206 ? -0.988 6.088 5.197 1.00 94.00 206 THR A CA 1
ATOM 1672 C C . THR A 1 206 ? -1.853 5.473 4.099 1.00 94.00 206 THR A C 1
ATOM 1674 O O . THR A 1 206 ? -1.799 5.955 2.973 1.00 94.00 206 THR A O 1
ATOM 1677 N N . GLY A 1 207 ? -2.731 4.515 4.419 1.00 92.06 207 GLY A N 1
ATOM 1678 C CA . GLY A 1 207 ? -3.676 3.949 3.452 1.00 92.06 207 GLY A CA 1
ATOM 1679 C C . GLY A 1 207 ? -4.627 4.988 2.839 1.00 92.06 207 GLY A C 1
ATOM 1680 O O . GLY A 1 207 ? -4.888 4.954 1.636 1.00 92.06 207 GLY A O 1
ATOM 1681 N N . LEU A 1 208 ? -5.104 5.954 3.634 1.00 93.62 208 LEU A N 1
ATOM 1682 C CA . LEU A 1 208 ? -5.918 7.066 3.127 1.00 93.62 208 LEU A CA 1
ATOM 1683 C C . LEU A 1 208 ? -5.103 8.036 2.268 1.00 93.62 208 LEU A C 1
ATOM 1685 O O . LEU A 1 208 ? -5.594 8.484 1.234 1.00 93.62 208 LEU A O 1
ATOM 1689 N N . VAL A 1 209 ? -3.861 8.329 2.662 1.00 91.88 209 VAL A N 1
ATOM 1690 C CA . VAL A 1 209 ? -2.956 9.206 1.905 1.00 91.88 209 VAL A CA 1
ATOM 1691 C C . VAL A 1 209 ? -2.611 8.606 0.542 1.00 91.88 209 VAL A C 1
ATOM 1693 O O . VAL A 1 209 ? -2.641 9.319 -0.459 1.00 91.88 209 VAL A O 1
ATOM 1696 N N . THR A 1 210 ? -2.359 7.296 0.457 1.00 88.81 210 THR A N 1
ATOM 1697 C CA . THR A 1 210 ? -2.066 6.612 -0.817 1.00 88.81 210 THR A CA 1
ATOM 1698 C C . THR A 1 210 ? -3.205 6.745 -1.833 1.00 88.81 210 THR A C 1
ATOM 1700 O O . THR A 1 210 ? -2.959 6.760 -3.036 1.00 88.81 210 THR A O 1
ATOM 1703 N N . LEU A 1 211 ? -4.447 6.880 -1.363 1.00 89.56 211 LEU A N 1
ATOM 1704 C CA . LEU A 1 211 ? -5.638 7.061 -2.196 1.00 89.56 211 LEU A CA 1
ATOM 1705 C C . LEU A 1 211 ? -6.206 8.492 -2.112 1.00 89.56 211 LEU A C 1
ATOM 1707 O O . LEU A 1 211 ? -7.338 8.738 -2.521 1.00 89.56 211 LEU A O 1
ATOM 1711 N N . MET A 1 212 ? -5.427 9.464 -1.631 1.00 88.12 212 MET A N 1
ATOM 1712 C CA . MET A 1 212 ? -5.898 10.835 -1.407 1.00 88.12 212 MET A CA 1
ATOM 1713 C C . MET A 1 212 ? -6.389 11.512 -2.688 1.00 88.12 212 M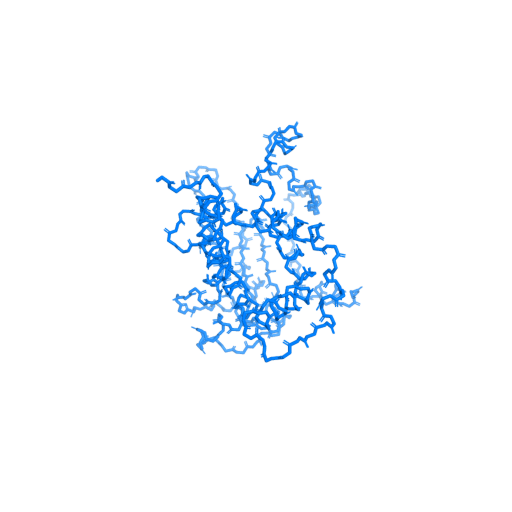ET A C 1
ATOM 1715 O O . MET A 1 212 ? -7.403 12.202 -2.652 1.00 88.12 212 MET A O 1
ATOM 1719 N N . THR A 1 213 ? -5.720 11.300 -3.824 1.00 85.06 213 THR A N 1
ATOM 1720 C CA . THR A 1 213 ? -6.137 11.876 -5.116 1.00 85.06 213 THR A CA 1
ATOM 1721 C C . THR A 1 213 ? -7.469 11.313 -5.604 1.00 85.06 213 THR A C 1
ATOM 1723 O O . THR A 1 213 ? -8.200 12.011 -6.302 1.00 85.06 213 THR A O 1
ATOM 1726 N N . LEU A 1 214 ? -7.815 10.084 -5.204 1.00 88.12 214 LEU A N 1
ATOM 1727 C CA . LEU A 1 214 ? -9.120 9.488 -5.476 1.00 88.12 214 LEU A CA 1
ATOM 1728 C C . LEU A 1 214 ? -10.219 10.141 -4.624 1.00 88.12 214 LEU A C 1
ATOM 1730 O O . LEU A 1 214 ? -11.298 10.417 -5.140 1.00 88.12 214 LEU A O 1
ATOM 1734 N N . TYR A 1 215 ? -9.954 10.392 -3.338 1.00 87.88 215 TYR A N 1
ATOM 1735 C CA . TYR A 1 215 ? -10.959 10.931 -2.412 1.00 87.88 215 TYR A CA 1
ATOM 1736 C C . TYR A 1 215 ? -11.119 12.452 -2.488 1.00 87.88 215 TYR A C 1
ATOM 1738 O O . TYR A 1 215 ? -12.222 12.964 -2.312 1.00 87.88 215 TYR A O 1
ATOM 1746 N N . MET A 1 216 ? -10.023 13.172 -2.729 1.00 88.00 216 MET A N 1
ATOM 1747 C CA . MET A 1 216 ? -9.936 14.634 -2.698 1.00 88.00 216 MET A CA 1
ATOM 1748 C C . MET A 1 216 ? -9.238 15.177 -3.961 1.00 88.00 216 MET A C 1
ATOM 1750 O O . MET A 1 216 ? -8.166 15.781 -3.867 1.00 88.00 216 MET A O 1
ATOM 1754 N N . PRO A 1 217 ? -9.823 15.009 -5.163 1.00 85.88 217 PRO A N 1
ATOM 1755 C CA . PRO A 1 217 ? -9.177 15.407 -6.417 1.00 85.88 217 PRO A CA 1
ATOM 1756 C C . PRO A 1 217 ? -9.108 16.928 -6.619 1.00 85.88 217 PRO A C 1
ATOM 1758 O O . PRO A 1 217 ? -8.372 17.397 -7.483 1.00 85.88 217 PRO A O 1
ATOM 1761 N N . TRP A 1 218 ? -9.854 17.722 -5.845 1.00 85.19 218 TRP A N 1
ATOM 1762 C CA . TRP A 1 218 ? -10.034 19.159 -6.087 1.00 85.19 218 TRP A CA 1
ATOM 1763 C C . TRP A 1 218 ? -8.735 19.964 -6.113 1.00 85.19 218 TRP A C 1
ATOM 1765 O O . TRP A 1 218 ? -8.597 20.845 -6.953 1.00 85.19 218 TRP A O 1
ATOM 1775 N N . ALA A 1 219 ? -7.765 19.647 -5.251 1.00 80.88 219 ALA A N 1
ATOM 1776 C CA . ALA A 1 219 ? -6.469 20.325 -5.273 1.00 80.88 219 ALA A CA 1
ATOM 1777 C C . ALA A 1 219 ? -5.692 20.026 -6.566 1.00 80.88 219 ALA A C 1
ATOM 1779 O O . ALA A 1 219 ? -5.058 20.920 -7.120 1.00 80.88 219 ALA A O 1
ATOM 1780 N N . ALA A 1 220 ? -5.781 18.792 -7.072 1.00 81.25 220 ALA A N 1
ATOM 1781 C CA . ALA A 1 220 ? -5.165 18.408 -8.336 1.00 81.25 220 ALA A CA 1
ATOM 1782 C C . ALA A 1 220 ? -5.845 19.125 -9.508 1.00 81.25 220 ALA A C 1
ATOM 1784 O O . ALA A 1 220 ? -5.172 19.772 -10.296 1.00 81.25 220 ALA A O 1
ATOM 1785 N N . VAL A 1 221 ? -7.177 19.076 -9.573 1.00 83.88 221 VAL A N 1
ATOM 1786 C CA . VAL A 1 221 ? -7.965 19.668 -10.667 1.00 83.88 221 VAL A CA 1
ATOM 1787 C C . VAL A 1 221 ? -7.873 21.200 -10.688 1.00 83.88 221 VAL A C 1
ATOM 1789 O O . VAL A 1 221 ? -7.907 21.798 -11.756 1.00 83.88 221 VAL A O 1
ATOM 1792 N N . ALA A 1 222 ? -7.738 21.851 -9.529 1.00 85.25 222 ALA A N 1
ATOM 1793 C CA . ALA A 1 222 ? -7.611 23.307 -9.453 1.00 85.25 222 ALA A CA 1
ATOM 1794 C C . ALA A 1 222 ? -6.230 23.824 -9.889 1.00 85.25 222 ALA A C 1
ATOM 1796 O O . ALA A 1 222 ? -6.136 24.944 -10.382 1.00 85.25 222 ALA A O 1
ATOM 1797 N N . ASN A 1 223 ? -5.167 23.034 -9.692 1.00 84.62 223 ASN A N 1
ATOM 1798 C CA . ASN A 1 223 ? -3.790 23.452 -9.983 1.00 84.62 223 ASN A CA 1
ATOM 1799 C C . ASN A 1 223 ? -3.226 22.839 -11.275 1.00 84.62 223 ASN A C 1
ATOM 1801 O O . ASN A 1 223 ? -2.223 23.328 -11.791 1.00 84.62 223 ASN A O 1
ATOM 1805 N N . TYR A 1 224 ? -3.851 21.784 -11.804 1.00 80.00 224 TYR A N 1
ATOM 1806 C CA . TYR A 1 224 ? -3.376 21.046 -12.969 1.00 80.00 224 TYR A CA 1
ATOM 1807 C C . TYR A 1 224 ? -4.534 20.709 -13.914 1.00 80.00 224 TYR A C 1
ATOM 1809 O O . TYR A 1 224 ? -5.537 20.128 -13.507 1.00 80.00 224 TYR A O 1
ATOM 1817 N N . GLU A 1 225 ? -4.362 21.003 -15.207 1.00 75.19 225 GLU A N 1
ATOM 1818 C CA . GLU A 1 225 ? -5.335 20.648 -16.258 1.00 75.19 225 GLU A CA 1
ATOM 1819 C C . GLU A 1 225 ? -5.527 19.131 -16.411 1.00 75.19 225 GLU A C 1
ATOM 1821 O O . GLU A 1 225 ? -6.592 18.664 -16.806 1.00 75.19 225 GLU A O 1
ATOM 1826 N N . GLN A 1 226 ? -4.476 18.360 -16.121 1.00 74.94 226 GLN A N 1
ATOM 1827 C CA . GLN A 1 226 ? -4.463 16.901 -16.165 1.00 74.94 226 GLN A CA 1
ATOM 1828 C C . GLN A 1 226 ? -3.774 16.377 -14.911 1.00 74.94 226 GLN A C 1
ATOM 1830 O O . GLN A 1 226 ? -2.726 16.888 -14.516 1.00 74.94 226 GLN A O 1
ATOM 1835 N N . THR A 1 227 ? -4.340 15.334 -14.302 1.00 70.00 227 THR A N 1
ATOM 1836 C CA . THR A 1 227 ? -3.795 14.728 -13.078 1.00 70.00 227 THR A CA 1
ATOM 1837 C C . THR A 1 227 ? -2.388 14.160 -13.284 1.00 70.00 227 THR A C 1
ATOM 1839 O O . THR A 1 227 ? -1.608 14.130 -12.340 1.00 70.00 227 THR A O 1
ATOM 1842 N N . ASP A 1 228 ? -2.019 13.786 -14.508 1.00 71.94 228 ASP A N 1
ATOM 1843 C CA . ASP A 1 228 ? -0.683 13.266 -14.822 1.00 71.94 228 ASP A CA 1
ATOM 1844 C C . ASP A 1 228 ? 0.417 14.310 -14.556 1.00 71.94 228 ASP A C 1
ATOM 1846 O O . ASP A 1 228 ? 1.441 13.993 -13.953 1.00 71.94 228 ASP A O 1
ATOM 1850 N N . LYS A 1 229 ? 0.147 15.593 -14.848 1.00 76.69 229 LYS A N 1
ATOM 1851 C CA . LYS A 1 229 ? 1.080 16.701 -14.575 1.00 76.69 229 LYS A CA 1
ATOM 1852 C C . LYS A 1 229 ? 1.338 16.913 -13.074 1.00 76.69 229 LYS A C 1
ATOM 1854 O O . LYS A 1 229 ? 2.392 17.426 -12.703 1.00 76.69 229 LYS A O 1
ATOM 1859 N N . LEU A 1 230 ? 0.396 16.528 -12.203 1.00 80.56 230 LEU A N 1
ATOM 1860 C CA . LEU A 1 230 ? 0.618 16.532 -10.751 1.00 80.56 230 LEU A CA 1
ATOM 1861 C C . LEU A 1 230 ? 1.662 15.477 -10.371 1.00 80.56 230 LEU A C 1
ATOM 1863 O O . LEU A 1 230 ? 2.547 15.758 -9.566 1.00 80.56 230 LEU A O 1
ATOM 1867 N N . PHE A 1 231 ? 1.567 14.272 -10.936 1.00 77.81 231 PHE A N 1
ATOM 1868 C CA . PHE A 1 231 ? 2.528 13.208 -10.653 1.00 77.81 231 PHE A CA 1
ATOM 1869 C C . PHE A 1 231 ? 3.921 13.547 -11.183 1.00 77.81 231 PHE A C 1
ATOM 1871 O O . PHE A 1 231 ? 4.886 13.313 -10.461 1.00 77.81 231 PHE A O 1
ATOM 1878 N N . ASP A 1 232 ? 4.025 14.183 -12.351 1.00 79.62 232 ASP A N 1
ATOM 1879 C CA . ASP A 1 232 ? 5.303 14.682 -12.880 1.00 79.62 232 ASP A CA 1
ATOM 1880 C C . ASP A 1 232 ? 5.953 15.718 -11.948 1.00 79.62 232 ASP A C 1
ATOM 1882 O O . ASP A 1 232 ? 7.169 15.723 -11.765 1.00 79.62 232 ASP A O 1
ATOM 1886 N N . ALA A 1 233 ? 5.149 16.584 -11.319 1.00 79.81 233 ALA A N 1
ATOM 1887 C CA . ALA A 1 233 ? 5.640 17.576 -10.365 1.00 79.81 233 ALA A CA 1
ATOM 1888 C C . ALA A 1 233 ? 6.061 16.961 -9.016 1.00 79.81 233 ALA A C 1
ATOM 1890 O O . ALA A 1 233 ? 7.021 17.427 -8.403 1.00 79.81 233 ALA A O 1
ATOM 1891 N N . LEU A 1 234 ? 5.349 15.933 -8.538 1.00 80.19 234 LEU A N 1
ATOM 1892 C CA . LEU A 1 234 ? 5.648 15.247 -7.271 1.00 80.19 234 LEU A CA 1
ATOM 1893 C C . LEU A 1 234 ? 6.811 14.255 -7.388 1.00 80.19 234 LEU A C 1
ATOM 1895 O O . LEU A 1 234 ? 7.555 14.062 -6.427 1.00 80.19 234 LEU A O 1
ATOM 1899 N N . PHE A 1 235 ? 6.962 13.629 -8.552 1.00 79.81 235 PHE A N 1
ATOM 1900 C CA . PHE A 1 235 ? 7.989 12.637 -8.852 1.00 79.81 235 PHE A CA 1
ATOM 1901 C C . PHE A 1 235 ? 8.744 13.059 -10.117 1.00 79.81 235 PHE A C 1
ATOM 1903 O O . PHE A 1 235 ? 8.592 12.421 -11.165 1.00 79.81 235 PHE A O 1
ATOM 1910 N N . PRO A 1 236 ? 9.547 14.139 -10.044 1.00 72.25 236 PRO A N 1
ATOM 1911 C CA . PRO A 1 236 ? 10.271 14.638 -11.199 1.00 72.25 236 PRO A CA 1
ATOM 1912 C C . PRO A 1 236 ? 11.189 13.542 -11.734 1.00 72.25 236 PRO A C 1
ATOM 1914 O O . PRO A 1 236 ? 12.122 13.087 -11.072 1.00 72.25 236 PRO A O 1
ATOM 1917 N N . SER A 1 237 ? 10.890 13.103 -12.951 1.00 67.81 237 SER A N 1
ATOM 1918 C CA . SER A 1 237 ? 11.768 12.218 -13.705 1.00 67.81 237 SER A CA 1
ATOM 1919 C C . SER A 1 237 ? 12.986 13.007 -14.183 1.00 67.81 237 SER A C 1
ATOM 1921 O O . SER A 1 237 ? 12.930 14.234 -14.306 1.00 67.81 237 SER A O 1
ATOM 1923 N N . ALA A 1 238 ? 14.091 12.317 -14.482 1.00 68.88 238 ALA A N 1
ATOM 1924 C CA . ALA A 1 238 ? 15.194 12.951 -15.200 1.00 68.88 238 ALA A CA 1
ATOM 1925 C C . ALA A 1 238 ? 14.633 13.626 -16.464 1.00 68.88 238 ALA A C 1
ATOM 1927 O O . ALA A 1 238 ? 13.862 13.002 -17.196 1.00 68.88 238 ALA A O 1
ATOM 1928 N N . GLY A 1 239 ? 14.959 14.907 -16.669 1.00 65.81 239 GLY A N 1
ATOM 1929 C CA . GLY A 1 239 ? 14.366 15.701 -17.745 1.00 65.81 239 GLY A CA 1
ATOM 1930 C C . GLY A 1 239 ? 14.534 15.020 -19.102 1.00 65.81 239 GLY A C 1
ATOM 1931 O O . GLY A 1 239 ? 15.588 14.440 -19.372 1.00 65.81 239 GLY A O 1
ATOM 1932 N N . GLU A 1 240 ? 13.502 15.078 -19.952 1.00 65.62 240 GLU A N 1
ATOM 1933 C CA . GLU A 1 240 ? 13.605 14.567 -21.321 1.00 65.62 240 GLU A CA 1
ATOM 1934 C C . GLU A 1 240 ? 14.729 15.322 -22.044 1.00 65.62 240 GLU A C 1
ATOM 1936 O O . GLU A 1 240 ? 14.612 16.499 -22.386 1.00 65.62 240 GLU A O 1
ATOM 1941 N N . VAL A 1 241 ? 15.857 14.643 -22.246 1.00 72.94 241 VAL A N 1
ATOM 1942 C CA . VAL A 1 241 ? 16.971 15.185 -23.018 1.00 72.94 241 VAL A CA 1
ATOM 1943 C C . VAL A 1 241 ? 16.564 15.175 -24.487 1.00 72.94 241 VAL A C 1
ATOM 1945 O O . VAL A 1 241 ? 16.078 14.160 -24.995 1.00 72.94 241 VAL A O 1
ATOM 1948 N N . ALA A 1 242 ? 16.764 16.305 -25.172 1.00 75.44 242 ALA A N 1
ATOM 1949 C CA . ALA A 1 242 ? 16.494 16.412 -26.599 1.00 75.44 242 ALA A CA 1
ATOM 1950 C C . ALA A 1 242 ? 17.196 15.271 -27.347 1.00 75.44 242 ALA A C 1
ATOM 1952 O O . ALA A 1 242 ? 18.405 15.064 -27.212 1.00 75.44 242 ALA A O 1
ATOM 1953 N N . ARG A 1 243 ? 16.422 14.509 -28.128 1.00 72.62 243 ARG A N 1
ATOM 1954 C CA . ARG A 1 243 ? 16.968 13.411 -28.924 1.00 72.62 243 ARG A CA 1
ATOM 1955 C C . ARG A 1 243 ? 17.975 13.988 -29.907 1.00 72.62 243 ARG A C 1
ATOM 1957 O O . ARG A 1 243 ? 17.624 14.821 -30.736 1.00 72.62 243 ARG A O 1
ATOM 1964 N N . THR A 1 244 ? 19.204 13.495 -29.851 1.00 79.12 244 THR A N 1
ATOM 1965 C CA . THR A 1 244 ? 20.272 13.884 -30.782 1.00 79.12 244 THR A CA 1
ATOM 1966 C C . THR A 1 244 ? 19.991 13.428 -32.216 1.00 79.12 244 THR A C 1
ATOM 1968 O O . THR A 1 244 ? 20.680 13.859 -33.133 1.00 79.12 244 THR A O 1
ATOM 1971 N N . GLY A 1 245 ? 19.015 12.530 -32.422 1.00 76.31 245 GLY A N 1
ATOM 1972 C CA . GLY A 1 245 ? 18.671 11.950 -33.726 1.00 76.31 245 GLY A CA 1
ATOM 1973 C C . GLY A 1 245 ? 19.718 10.970 -34.265 1.00 76.31 245 GLY A C 1
ATOM 1974 O O . GLY A 1 245 ? 19.455 10.272 -35.240 1.00 76.31 245 GLY A O 1
ATOM 1975 N N . ALA A 1 246 ? 20.880 10.879 -33.615 1.00 78.31 246 ALA A N 1
ATOM 1976 C CA . ALA A 1 246 ? 21.942 9.949 -33.946 1.00 78.31 246 ALA A CA 1
ATOM 1977 C C . ALA A 1 246 ? 21.796 8.661 -33.116 1.00 78.31 246 ALA A C 1
ATOM 1979 O O . ALA A 1 246 ? 21.639 8.745 -31.892 1.00 78.31 246 ALA A O 1
ATOM 1980 N N . PRO A 1 247 ? 21.869 7.471 -33.738 1.00 76.56 247 PRO A N 1
ATOM 1981 C CA . PRO A 1 247 ? 21.882 6.218 -32.999 1.00 76.56 247 PRO A CA 1
ATOM 1982 C C . PRO A 1 247 ? 23.146 6.148 -32.136 1.00 76.56 247 PRO A C 1
ATOM 1984 O O . PRO A 1 247 ? 24.264 6.250 -32.640 1.00 76.56 247 PRO A O 1
ATOM 1987 N N . ALA A 1 248 ? 22.966 5.975 -30.828 1.00 79.62 248 ALA A N 1
ATOM 1988 C CA . ALA A 1 248 ? 24.055 5.732 -29.891 1.00 79.62 248 ALA A CA 1
ATOM 1989 C C . ALA A 1 248 ? 24.127 4.233 -29.562 1.00 79.62 248 ALA A C 1
ATOM 1991 O O . ALA A 1 248 ? 23.081 3.585 -29.446 1.00 79.62 248 ALA A O 1
ATOM 1992 N N . PRO A 1 249 ? 25.333 3.663 -29.389 1.00 81.69 249 PRO A N 1
ATOM 1993 C CA . PRO A 1 249 ? 25.458 2.290 -28.935 1.00 81.69 249 PRO A CA 1
ATOM 1994 C C . PRO A 1 249 ? 24.849 2.158 -27.538 1.00 81.69 249 PRO A C 1
ATOM 1996 O O . PRO A 1 249 ? 25.079 2.981 -26.652 1.00 81.69 249 PRO A O 1
ATOM 1999 N N . LEU A 1 250 ? 24.066 1.101 -27.344 1.00 83.06 250 LEU A N 1
ATOM 2000 C CA . LEU A 1 250 ? 23.427 0.840 -26.067 1.00 83.06 250 LEU A CA 1
ATOM 2001 C C . LEU A 1 250 ? 24.481 0.467 -25.012 1.00 83.06 250 LEU A C 1
ATOM 2003 O O . LEU A 1 250 ? 25.167 -0.553 -25.138 1.00 83.06 250 LEU A O 1
ATOM 2007 N N . VAL A 1 251 ? 24.578 1.284 -23.964 1.00 87.81 251 VAL A N 1
ATOM 2008 C CA . VAL A 1 251 ? 25.525 1.105 -22.853 1.00 87.81 251 VAL A CA 1
ATOM 2009 C C . VAL A 1 251 ? 25.179 -0.153 -22.055 1.00 87.81 251 VAL A C 1
ATOM 2011 O O . VAL A 1 251 ? 24.005 -0.480 -21.873 1.00 87.81 251 VAL A O 1
ATOM 2014 N N . ASP A 1 252 ? 26.195 -0.884 -21.599 1.00 88.69 252 ASP A N 1
ATOM 2015 C CA . ASP A 1 252 ? 26.018 -1.995 -20.659 1.00 88.69 252 ASP A CA 1
ATOM 2016 C C . ASP A 1 252 ? 25.543 -1.458 -19.299 1.00 88.69 252 ASP A C 1
ATOM 2018 O O . ASP A 1 252 ? 26.145 -0.545 -18.732 1.00 88.69 252 ASP A O 1
ATOM 2022 N N . ILE A 1 253 ? 24.436 -2.000 -18.792 1.00 89.31 253 ILE A N 1
ATOM 2023 C CA . ILE A 1 253 ? 23.814 -1.531 -17.548 1.00 89.31 253 ILE A CA 1
ATOM 2024 C C . ILE A 1 253 ? 24.563 -2.075 -16.322 1.00 89.31 253 ILE A C 1
ATOM 2026 O O . ILE A 1 253 ? 24.547 -1.439 -15.268 1.00 89.31 253 ILE A O 1
ATOM 2030 N N . VAL A 1 254 ? 25.265 -3.208 -16.434 1.00 89.75 254 VAL A N 1
ATOM 2031 C CA . VAL A 1 254 ? 25.906 -3.867 -15.281 1.00 89.75 254 VAL A CA 1
ATOM 2032 C C . VAL A 1 254 ? 26.988 -2.994 -14.626 1.00 89.75 254 VAL A C 1
ATOM 2034 O O . VAL A 1 254 ? 26.943 -2.833 -13.403 1.00 89.75 254 VAL A O 1
ATOM 2037 N N . PRO A 1 255 ? 27.925 -2.364 -15.367 1.00 91.06 255 PRO A N 1
ATOM 2038 C CA . PRO A 1 255 ? 28.915 -1.470 -14.764 1.00 91.06 255 PRO A CA 1
ATOM 2039 C C . PRO A 1 255 ? 28.283 -0.256 -14.074 1.00 91.06 255 PRO A C 1
ATOM 2041 O O . PRO A 1 255 ? 28.741 0.144 -13.006 1.00 91.06 255 PRO A O 1
ATOM 2044 N N . LEU A 1 256 ? 27.210 0.299 -14.651 1.00 89.94 256 LEU A N 1
ATOM 2045 C CA . LEU A 1 256 ? 26.473 1.422 -14.063 1.00 89.94 256 LEU A CA 1
ATOM 2046 C C . LEU A 1 256 ? 25.799 1.013 -12.752 1.00 89.94 256 LEU A C 1
ATOM 2048 O O . LEU A 1 256 ? 25.838 1.758 -11.777 1.00 89.94 256 LEU A O 1
ATOM 2052 N N . MET A 1 257 ? 25.220 -0.188 -12.709 1.00 88.38 257 MET A N 1
ATOM 2053 C CA . MET A 1 257 ? 24.600 -0.721 -11.500 1.00 88.38 257 MET A CA 1
ATOM 2054 C C . MET A 1 257 ? 25.629 -0.965 -10.391 1.00 88.38 257 MET A C 1
ATOM 2056 O O . MET A 1 257 ? 25.352 -0.651 -9.234 1.00 88.38 257 MET A O 1
ATOM 2060 N N . ARG A 1 258 ? 26.820 -1.479 -10.727 1.00 88.44 258 ARG A N 1
ATOM 2061 C CA . ARG A 1 258 ? 27.924 -1.650 -9.767 1.00 88.44 258 ARG A CA 1
ATOM 2062 C C . ARG A 1 258 ? 28.388 -0.322 -9.183 1.00 88.44 258 ARG A C 1
ATOM 2064 O O . ARG A 1 258 ? 28.505 -0.209 -7.969 1.00 88.44 258 ARG A O 1
ATOM 2071 N N . ASP A 1 259 ? 28.620 0.677 -10.033 1.00 90.81 259 ASP A N 1
ATOM 2072 C CA . ASP A 1 259 ? 29.032 2.015 -9.594 1.00 90.81 259 ASP A CA 1
ATOM 2073 C C . ASP A 1 259 ? 27.955 2.673 -8.719 1.00 90.81 259 ASP A C 1
ATOM 2075 O O . ASP A 1 259 ? 28.264 3.188 -7.647 1.00 90.81 259 ASP A O 1
ATOM 2079 N N . ALA A 1 260 ? 26.681 2.575 -9.110 1.00 87.06 260 ALA A N 1
ATOM 2080 C CA . ALA A 1 260 ? 25.568 3.067 -8.303 1.00 87.06 260 ALA A CA 1
ATOM 2081 C C . ALA A 1 260 ? 25.486 2.366 -6.936 1.00 87.06 260 ALA A C 1
ATOM 2083 O O . ALA A 1 260 ? 25.330 3.037 -5.920 1.00 87.06 260 ALA A O 1
ATOM 2084 N N . SER A 1 261 ? 25.650 1.039 -6.901 1.00 85.94 261 SER A N 1
ATOM 2085 C CA . SER A 1 261 ? 25.608 0.248 -5.661 1.00 85.94 261 SER A CA 1
ATOM 2086 C C . SER A 1 261 ? 26.790 0.529 -4.732 1.00 85.94 261 SER A C 1
ATOM 2088 O O . SER A 1 261 ? 26.661 0.366 -3.528 1.00 85.94 261 SER A O 1
ATOM 2090 N N . ALA A 1 262 ? 27.941 0.940 -5.271 1.00 89.38 262 ALA A N 1
ATOM 2091 C CA . ALA A 1 262 ? 29.120 1.285 -4.478 1.00 89.38 262 ALA A CA 1
ATOM 2092 C C . ALA A 1 262 ? 29.051 2.695 -3.862 1.00 89.38 262 ALA A C 1
ATOM 2094 O O . ALA A 1 262 ? 29.776 2.982 -2.911 1.00 89.38 262 ALA A O 1
ATOM 2095 N N . ARG A 1 263 ? 28.231 3.590 -4.427 1.00 90.12 263 ARG A N 1
ATOM 2096 C CA . ARG A 1 263 ? 28.079 4.985 -3.973 1.00 90.12 263 ARG A CA 1
ATOM 2097 C C . ARG A 1 263 ? 26.940 5.190 -2.971 1.00 90.12 263 ARG A C 1
ATOM 2099 O O . ARG A 1 263 ? 26.850 6.278 -2.403 1.00 90.12 263 ARG A O 1
ATOM 2106 N N . TRP A 1 264 ? 26.064 4.201 -2.821 1.00 70.12 264 TRP A N 1
ATOM 2107 C CA . TRP A 1 264 ? 24.939 4.185 -1.883 1.00 70.12 264 TRP A CA 1
ATOM 2108 C C . TRP A 1 264 ? 25.323 3.491 -0.579 1.00 70.12 264 TRP A C 1
ATOM 2110 O O . TRP A 1 264 ? 24.879 3.986 0.480 1.00 70.12 264 TRP A O 1
#

Radius of gyration: 25.41 Å; chains: 1; bounding box: 70×48×75 Å